Protein AF-A0A6S7K7C2-F1 (afdb_monomer_lite)

Organism: Paramuricea clavata (NCBI:txid317549)

pLDDT: mean 81.3, std 15.18, range [34.81, 96.0]

Foldseek 3Di:
DDDDDDDDPPPPDPPVVVLVVQLVPDPDPVSNVPRPCSVVVVVVVVLLVQFWDDDPPDIDGHQQSVVVVVDGDPVNVVDDDPDDDDDPQQDWAADPVDFLDTDDSVPRDQADPVRHGDHPCCLVLLVLLVVCLVVVNDALPPLVSLVVSCRRNNHDSVVSSVSRVVVVVVVVVVVVVVVVVVVVVVVVLPDALVNDPLVCCLVVVVLVVDDLVNLVRQCVVVVHDSDDDSVVSSVVSNVVVVVVVVVVVVVVVVVPDDDDDDDDDDDDDDDD

Secondary structure (DSSP, 8-state):
-----------S----HHHHHHHHH--SHHHHHTSTTHHHHHHHHHHHHHHEEE-SS-EEE-TTGGGGGT---HHHHHS---S--PPPPPPP-B-SSSTT-BPPTTS--SB-TTSSBPPTTSS-HHHHHHHHHHTTS--TT-HHHHHHHHHHHT--HHHHHHHHHHHHHHHHHHHHHHHHHHHHHHHHHH--STTS-HHHHHHTTGGGGS-HHHHHHHHHHTT----S-HHHHHHHHHHHHHHHHHHHHHHHHHTS----------------

Structure (mmCIF, N/CA/C/O backbone):
data_AF-A0A6S7K7C2-F1
#
_entry.id   AF-A0A6S7K7C2-F1
#
loop_
_atom_site.group_PDB
_atom_site.id
_atom_site.type_symbol
_atom_site.label_atom_id
_atom_site.label_alt_id
_atom_site.label_comp_id
_atom_site.label_asym_id
_atom_site.label_entity_id
_atom_site.label_seq_id
_atom_site.pdbx_PDB_ins_code
_atom_site.Cartn_x
_atom_site.Cartn_y
_atom_site.Cartn_z
_atom_site.occupancy
_atom_site.B_iso_or_equiv
_atom_site.auth_seq_id
_atom_site.auth_comp_id
_atom_site.auth_asym_id
_atom_site.auth_atom_id
_atom_site.pdbx_PDB_model_num
ATOM 1 N N . PHE A 1 1 ? 3.055 -52.576 17.853 1.00 39.69 1 PHE A N 1
ATOM 2 C CA . PHE A 1 1 ? 3.620 -51.723 16.788 1.00 39.69 1 PHE A CA 1
ATOM 3 C C . PHE A 1 1 ? 2.491 -51.001 16.068 1.00 39.69 1 PHE A C 1
ATOM 5 O O . PHE A 1 1 ? 1.704 -51.649 15.389 1.00 39.69 1 PHE A O 1
ATOM 12 N N . ILE A 1 2 ? 2.362 -49.687 16.268 1.00 38.78 2 ILE A N 1
ATOM 13 C CA . ILE A 1 2 ? 1.375 -48.852 15.568 1.00 38.78 2 ILE A CA 1
ATOM 14 C C . ILE A 1 2 ? 1.906 -48.614 14.151 1.00 38.78 2 ILE A C 1
ATOM 16 O O . ILE A 1 2 ? 2.976 -48.033 13.982 1.00 38.78 2 ILE A O 1
ATOM 20 N N . LYS A 1 3 ? 1.197 -49.109 13.132 1.00 42.94 3 LYS A N 1
ATOM 21 C CA . LYS A 1 3 ? 1.520 -48.838 11.727 1.00 42.94 3 LYS A CA 1
ATOM 22 C C . LYS A 1 3 ? 0.931 -47.478 11.346 1.00 42.94 3 LYS A C 1
ATOM 24 O O . LYS A 1 3 ? -0.276 -47.367 11.157 1.00 42.94 3 LYS A O 1
ATOM 29 N N . CYS A 1 4 ? 1.777 -46.457 11.231 1.00 41.41 4 CYS A N 1
ATOM 30 C CA . CYS A 1 4 ? 1.411 -45.205 10.572 1.00 41.41 4 CYS A CA 1
ATOM 31 C C . CYS A 1 4 ? 1.547 -45.376 9.058 1.00 41.41 4 CYS A C 1
ATOM 33 O O . CYS A 1 4 ? 2.632 -45.667 8.556 1.00 41.41 4 CYS A O 1
ATOM 35 N N . TYR A 1 5 ? 0.452 -45.174 8.331 1.00 49.25 5 TYR A N 1
ATOM 36 C CA . TYR A 1 5 ? 0.487 -45.045 6.880 1.00 49.25 5 TYR A CA 1
ATOM 37 C C . TYR A 1 5 ? 0.927 -43.621 6.531 1.00 49.25 5 TYR A C 1
ATOM 39 O O . TYR A 1 5 ? 0.288 -42.650 6.932 1.00 49.25 5 TYR A O 1
ATOM 47 N N . LEU A 1 6 ? 2.038 -43.493 5.805 1.00 52.12 6 LEU A N 1
ATOM 48 C CA . LEU A 1 6 ? 2.457 -42.225 5.214 1.00 52.12 6 LEU A CA 1
ATOM 49 C C . LEU A 1 6 ? 1.478 -41.868 4.095 1.00 52.12 6 LEU A C 1
ATOM 51 O O . LEU A 1 6 ? 1.401 -42.570 3.087 1.00 52.12 6 LEU A O 1
ATOM 55 N N . THR A 1 7 ? 0.747 -40.768 4.259 1.00 55.34 7 THR A N 1
ATOM 56 C CA . THR A 1 7 ? -0.045 -40.191 3.172 1.00 55.34 7 THR A CA 1
ATOM 57 C C . THR A 1 7 ? 0.904 -39.811 2.026 1.00 55.34 7 THR A C 1
ATOM 59 O O . THR A 1 7 ? 1.883 -39.097 2.268 1.00 55.34 7 THR A O 1
ATOM 62 N N . PRO A 1 8 ? 0.666 -40.268 0.782 1.00 58.03 8 PRO A N 1
ATOM 63 C CA . PRO A 1 8 ? 1.486 -39.890 -0.365 1.00 58.03 8 PRO A CA 1
ATOM 64 C C . PRO A 1 8 ? 1.568 -38.364 -0.507 1.00 58.03 8 PRO A C 1
ATOM 66 O O . PRO A 1 8 ? 0.566 -37.673 -0.329 1.00 58.03 8 PRO A O 1
ATOM 69 N N . LYS A 1 9 ? 2.742 -37.834 -0.884 1.00 55.88 9 LYS A N 1
ATOM 70 C CA . LYS A 1 9 ? 2.976 -36.410 -1.208 1.00 55.88 9 LYS A CA 1
ATOM 71 C C . LYS A 1 9 ? 2.264 -35.973 -2.505 1.00 55.88 9 LYS A C 1
ATOM 73 O O . LYS A 1 9 ? 2.867 -35.336 -3.363 1.00 55.88 9 LYS A O 1
ATOM 78 N N . GLN A 1 10 ? 0.992 -36.295 -2.691 1.00 56.00 10 GLN A N 1
ATOM 79 C CA . GLN A 1 10 ? 0.177 -35.496 -3.597 1.00 56.00 10 GLN A CA 1
ATOM 80 C C . GLN A 1 10 ? -0.179 -34.243 -2.816 1.00 56.00 10 GLN A C 1
ATOM 82 O O . GLN A 1 10 ? -0.825 -34.361 -1.784 1.00 56.00 10 GLN A O 1
ATOM 87 N N . SER A 1 11 ? 0.315 -33.075 -3.241 1.00 50.94 11 SER A N 1
ATOM 88 C CA . SER A 1 11 ? -0.025 -31.794 -2.613 1.00 50.94 11 SER A CA 1
ATOM 89 C C . SER A 1 11 ? -1.552 -31.695 -2.524 1.00 50.94 11 SER A C 1
ATOM 91 O O . SER A 1 11 ? -2.183 -31.440 -3.549 1.00 50.94 11 SER A O 1
ATOM 93 N N . PRO A 1 12 ? -2.170 -31.886 -1.341 1.00 52.50 12 PRO A N 1
ATOM 94 C CA . PRO A 1 12 ? -3.629 -31.858 -1.223 1.00 52.50 12 PRO A CA 1
ATOM 95 C C . PRO A 1 12 ? -4.156 -30.430 -1.411 1.00 52.50 12 PRO A C 1
ATOM 97 O O . PRO A 1 12 ? -5.349 -30.196 -1.576 1.00 52.50 12 PRO A O 1
ATOM 100 N N . PHE A 1 13 ? -3.245 -29.459 -1.410 1.00 50.75 13 PHE A N 1
ATOM 101 C CA . PHE A 1 13 ? -3.527 -28.072 -1.672 1.00 50.75 13 PHE A CA 1
ATOM 102 C C . PHE A 1 13 ? -3.330 -27.777 -3.156 1.00 50.75 13 PHE A C 1
ATOM 104 O O . PHE A 1 13 ? -2.203 -27.679 -3.650 1.00 50.75 13 PHE A O 1
ATOM 111 N N . PHE A 1 14 ? -4.440 -27.564 -3.856 1.00 55.28 14 PHE A N 1
ATOM 112 C CA . PHE A 1 14 ? -4.455 -26.831 -5.117 1.00 55.28 14 PHE A CA 1
ATOM 113 C C . PHE A 1 14 ? -4.108 -25.360 -4.835 1.00 55.28 14 PHE A C 1
ATOM 115 O O . PHE A 1 14 ? -4.971 -24.486 -4.781 1.00 55.28 14 PHE A O 1
ATOM 122 N N . PHE A 1 15 ? -2.829 -25.070 -4.588 1.00 61.12 15 PHE A N 1
ATOM 123 C CA . PHE A 1 15 ? -2.360 -23.698 -4.418 1.00 61.12 15 PHE A CA 1
ATOM 124 C C . PHE A 1 15 ? -2.025 -23.125 -5.790 1.00 61.12 15 PHE A C 1
ATOM 126 O O . PHE A 1 15 ? -0.890 -23.189 -6.267 1.00 61.12 15 PHE A O 1
ATOM 133 N N . ASN A 1 16 ? -3.035 -22.568 -6.455 1.00 73.56 16 ASN A N 1
ATOM 134 C CA . ASN A 1 16 ? -2.881 -22.009 -7.791 1.00 73.56 16 ASN A CA 1
ATOM 135 C C . ASN A 1 16 ? -2.216 -20.625 -7.782 1.00 73.56 16 ASN A C 1
ATOM 137 O O . ASN A 1 16 ? -2.783 -19.607 -8.179 1.00 73.56 16 ASN A O 1
ATOM 141 N N . LYS A 1 17 ? -0.975 -20.584 -7.295 1.00 82.00 17 LYS A N 1
ATOM 142 C CA . LYS A 1 17 ? -0.189 -19.358 -7.133 1.00 82.00 17 LYS A CA 1
ATOM 143 C C . LYS A 1 17 ? 0.017 -18.626 -8.462 1.00 82.00 17 LYS A C 1
ATOM 145 O O . LYS A 1 17 ? 0.087 -17.401 -8.469 1.00 82.00 17 LYS A O 1
ATOM 150 N N . LYS A 1 18 ? 0.113 -19.361 -9.578 1.00 86.62 18 LYS A N 1
ATOM 151 C CA . LYS A 1 18 ? 0.270 -18.793 -10.925 1.00 86.62 18 LYS A CA 1
ATOM 152 C C . LYS A 1 18 ? -0.963 -17.984 -11.326 1.00 86.62 18 LYS A C 1
ATOM 154 O O . LYS A 1 18 ? -0.820 -16.800 -11.624 1.00 86.62 18 LYS A O 1
ATOM 159 N N . TYR A 1 19 ? -2.152 -18.587 -11.297 1.00 87.19 19 TYR A N 1
ATOM 160 C CA . TYR A 1 19 ? -3.368 -17.884 -11.711 1.00 87.19 19 TYR A CA 1
ATOM 161 C C . TYR A 1 19 ? -3.813 -16.843 -10.688 1.00 87.19 19 TYR A C 1
ATOM 163 O O . TYR A 1 19 ? -4.314 -15.801 -11.086 1.00 87.19 19 TYR A O 1
ATOM 171 N N . LEU A 1 20 ? -3.537 -17.035 -9.392 1.00 86.62 20 LEU A N 1
ATOM 172 C CA . LEU A 1 20 ? -3.780 -15.987 -8.398 1.00 86.62 20 LEU A CA 1
ATOM 173 C C . LEU A 1 20 ? -2.952 -14.726 -8.689 1.00 86.62 20 LEU A C 1
ATOM 175 O O . LEU A 1 20 ? -3.492 -13.624 -8.673 1.00 86.62 20 LEU A O 1
ATOM 179 N N . LYS A 1 21 ? -1.660 -14.876 -9.018 1.00 88.62 21 LYS A N 1
ATOM 180 C CA . LYS A 1 21 ? -0.812 -13.745 -9.431 1.00 88.62 21 LYS A CA 1
ATOM 181 C C . LYS A 1 21 ? -1.329 -13.081 -10.706 1.00 88.62 21 LYS A C 1
ATOM 183 O O . LYS A 1 21 ? -1.350 -11.858 -10.780 1.00 88.62 21 LYS A O 1
ATOM 188 N N . GLN A 1 22 ? -1.759 -13.876 -11.686 1.00 89.44 22 GLN A N 1
ATOM 189 C CA . GLN A 1 22 ? -2.343 -13.358 -12.923 1.00 89.44 22 GLN A CA 1
ATOM 190 C C . GLN A 1 22 ? -3.618 -12.550 -12.633 1.00 89.44 22 GLN A C 1
ATOM 192 O O . GLN A 1 22 ? -3.721 -11.402 -13.054 1.00 89.44 22 GLN A O 1
ATOM 197 N N . PHE A 1 23 ? -4.531 -13.100 -11.830 1.00 89.62 23 PHE A N 1
ATOM 198 C CA . PHE A 1 23 ? -5.758 -12.434 -11.395 1.00 89.62 23 PHE A CA 1
ATOM 199 C C . PHE A 1 23 ? -5.474 -11.111 -10.669 1.00 89.62 23 PHE A C 1
ATOM 201 O O . PHE A 1 23 ? -6.141 -10.113 -10.932 1.00 89.62 23 PHE A O 1
ATOM 208 N N . GLN A 1 24 ? -4.469 -11.084 -9.786 1.00 88.94 24 GLN A N 1
ATOM 209 C CA . GLN A 1 24 ? -4.043 -9.874 -9.071 1.00 88.94 24 GLN A CA 1
ATOM 210 C C . GLN A 1 24 ? -3.390 -8.832 -9.991 1.00 88.94 24 GLN A C 1
ATOM 212 O O . GLN A 1 24 ? -3.503 -7.640 -9.727 1.00 88.94 24 GLN A O 1
ATOM 217 N N . SER A 1 25 ? -2.709 -9.266 -11.057 1.00 90.00 25 SER A N 1
ATOM 218 C CA . SER A 1 25 ? -2.057 -8.366 -12.018 1.00 90.00 25 SER A CA 1
ATOM 219 C C . SER A 1 25 ? -3.023 -7.720 -13.016 1.00 90.00 25 SER A C 1
ATOM 221 O O . SER A 1 25 ? -2.725 -6.656 -13.554 1.00 90.00 25 SER A O 1
ATOM 223 N N . CYS A 1 26 ? -4.180 -8.337 -13.264 1.00 89.25 26 CYS A N 1
ATOM 224 C CA . CYS A 1 26 ? -5.217 -7.766 -14.115 1.00 89.25 26 CYS A CA 1
ATOM 225 C C . CYS A 1 26 ? -5.958 -6.647 -13.369 1.00 89.25 26 CYS A C 1
ATOM 227 O O . CYS A 1 26 ? -6.473 -6.863 -12.274 1.00 89.25 26 CYS A O 1
ATOM 229 N N . THR A 1 27 ? -6.071 -5.462 -13.968 1.00 84.62 27 THR A N 1
ATOM 230 C CA . THR A 1 27 ? -6.868 -4.348 -13.424 1.00 84.62 27 THR A CA 1
ATOM 231 C C . THR A 1 27 ? -8.295 -4.344 -13.974 1.00 84.62 27 THR A C 1
ATOM 233 O O . THR A 1 27 ? -9.238 -4.149 -13.210 1.00 84.62 27 THR A O 1
ATOM 236 N N . ALA A 1 28 ? -8.468 -4.633 -15.267 1.00 89.06 28 ALA A N 1
ATOM 237 C CA . ALA A 1 28 ? -9.770 -4.695 -15.929 1.00 89.06 28 ALA A CA 1
ATOM 238 C C . ALA A 1 28 ? -10.577 -5.948 -15.538 1.00 89.06 28 ALA A C 1
ATOM 240 O O . ALA A 1 28 ? -10.035 -7.054 -15.444 1.00 89.06 28 ALA A O 1
ATOM 241 N N . ALA A 1 29 ? -11.890 -5.779 -15.344 1.00 85.62 29 ALA A N 1
ATOM 242 C CA . ALA A 1 29 ? -12.802 -6.855 -14.946 1.00 85.62 29 ALA A CA 1
ATOM 243 C C . ALA A 1 29 ? -12.890 -7.972 -16.000 1.00 85.62 29 ALA A C 1
ATOM 245 O O . ALA A 1 29 ? -12.823 -9.150 -15.653 1.00 85.62 29 ALA A O 1
ATOM 246 N N . GLU A 1 30 ? -12.955 -7.605 -17.279 1.00 89.38 30 GLU A N 1
ATOM 247 C CA . GLU A 1 30 ? -12.999 -8.543 -18.408 1.00 89.38 30 GLU A CA 1
ATOM 248 C C . GLU A 1 30 ? -11.750 -9.431 -18.453 1.00 89.38 30 GLU A C 1
ATOM 250 O O . GLU A 1 30 ? -11.838 -10.649 -18.592 1.00 89.38 30 GLU A O 1
ATOM 255 N N . SER A 1 31 ? -10.570 -8.846 -18.229 1.00 87.38 31 SER A N 1
ATOM 256 C CA . SER A 1 31 ? -9.313 -9.598 -18.185 1.00 87.38 31 SER A CA 1
ATOM 257 C C . SER A 1 31 ? -9.248 -10.558 -16.993 1.00 87.38 31 SER A C 1
ATOM 259 O O . SER A 1 31 ? -8.666 -11.633 -17.111 1.00 87.38 31 SER A O 1
ATOM 261 N N . LYS A 1 32 ? -9.862 -10.212 -15.851 1.00 89.56 32 LYS A N 1
ATOM 262 C CA . LYS A 1 32 ? -9.943 -11.115 -14.690 1.00 89.56 32 LYS A CA 1
ATOM 263 C C . LYS A 1 32 ? -10.820 -12.332 -14.972 1.00 89.56 32 LYS A C 1
ATOM 265 O O . LYS A 1 32 ? -10.451 -13.425 -14.548 1.00 89.56 32 LYS A O 1
ATOM 270 N N . GLN A 1 33 ? -11.934 -12.164 -15.690 1.00 91.88 33 GLN A N 1
ATOM 271 C CA . GLN A 1 33 ? -12.848 -13.263 -16.043 1.00 91.88 33 GLN A CA 1
ATOM 272 C C . GLN A 1 33 ? -12.168 -14.348 -16.887 1.00 91.88 33 GLN A C 1
ATOM 274 O O . GLN A 1 33 ? -12.498 -15.525 -16.763 1.00 91.88 33 GLN A O 1
ATOM 279 N N . GLN A 1 34 ? -11.174 -13.966 -17.691 1.00 91.00 34 GLN A N 1
ATOM 280 C CA . GLN A 1 34 ? -10.399 -14.886 -18.527 1.00 91.00 34 GLN A CA 1
ATOM 281 C C . GLN A 1 34 ? -9.364 -15.709 -17.740 1.00 91.00 34 GLN A C 1
ATOM 283 O O . GLN A 1 34 ? -8.788 -16.655 -18.279 1.00 91.00 34 GLN A O 1
ATOM 288 N N . VAL A 1 35 ? -9.095 -15.373 -16.473 1.00 89.06 35 VAL A N 1
ATOM 289 C CA . VAL A 1 35 ? -8.111 -16.097 -15.663 1.00 89.06 35 VAL A CA 1
ATOM 290 C C . VAL A 1 35 ? -8.699 -17.433 -15.192 1.00 89.06 35 VAL A C 1
ATOM 292 O O . VAL A 1 35 ? -9.752 -17.448 -14.546 1.00 89.06 35 VAL A O 1
ATOM 295 N N . PRO A 1 36 ? -8.020 -18.571 -15.430 1.00 89.06 36 PRO A N 1
ATOM 296 C CA . PRO A 1 36 ? -8.495 -19.860 -14.944 1.00 89.06 36 PRO A CA 1
ATOM 297 C C . PRO A 1 36 ? -8.689 -19.857 -13.421 1.00 89.06 36 PRO A C 1
ATOM 299 O O . PRO A 1 36 ? -7.800 -19.470 -12.662 1.00 89.06 36 PRO A O 1
ATOM 302 N N . GLY A 1 37 ? -9.864 -20.301 -12.969 1.00 85.44 37 GLY A N 1
ATOM 303 C CA . GLY A 1 37 ? -10.243 -20.259 -11.554 1.00 85.44 37 GLY A CA 1
ATOM 304 C C . GLY A 1 37 ? -10.881 -18.942 -11.094 1.00 85.44 37 GLY A C 1
ATOM 305 O O . GLY A 1 37 ? -11.136 -18.812 -9.898 1.00 85.44 37 GLY A O 1
ATOM 306 N N . TYR A 1 38 ? -11.191 -18.009 -12.009 1.00 88.88 38 TYR A N 1
ATOM 307 C CA . TYR A 1 38 ? -11.891 -16.745 -11.730 1.00 88.88 38 TYR A CA 1
ATOM 308 C C . TYR A 1 38 ? -13.064 -16.911 -10.756 1.00 88.88 38 TYR A C 1
ATOM 310 O O . TYR A 1 38 ? -13.079 -16.280 -9.704 1.00 88.88 38 TYR A O 1
ATOM 318 N N . HIS A 1 39 ? -14.018 -17.797 -11.062 1.00 88.00 39 HIS A N 1
ATOM 319 C CA . HIS A 1 39 ? -15.211 -17.981 -10.230 1.00 88.00 39 HIS A CA 1
ATOM 320 C C . HIS A 1 39 ? -14.875 -18.446 -8.812 1.00 88.00 39 HIS A C 1
ATOM 322 O O . HIS A 1 39 ? -15.466 -17.964 -7.851 1.00 88.00 39 HIS A O 1
ATOM 328 N N . TYR A 1 40 ? -13.900 -19.345 -8.661 1.00 86.75 40 TYR A N 1
ATOM 329 C CA . TYR A 1 40 ? -13.466 -19.806 -7.346 1.00 86.75 40 TYR A CA 1
ATOM 330 C C . TYR A 1 40 ? -12.810 -18.675 -6.545 1.00 86.75 40 TYR A C 1
ATOM 332 O O . TYR A 1 40 ? -13.186 -18.444 -5.398 1.00 86.75 40 TYR A O 1
ATOM 340 N N . ILE A 1 41 ? -11.875 -17.938 -7.157 1.00 87.56 41 ILE A N 1
ATOM 341 C CA . ILE A 1 41 ? -11.183 -16.812 -6.513 1.00 87.56 41 ILE A CA 1
ATOM 342 C C . ILE A 1 41 ? -12.198 -15.743 -6.098 1.00 87.56 41 ILE A C 1
ATOM 344 O O . ILE A 1 41 ? -12.204 -15.323 -4.945 1.00 87.56 41 ILE A O 1
ATOM 348 N N . THR A 1 42 ? -13.100 -15.356 -7.001 1.00 88.88 42 THR A N 1
ATOM 349 C CA . THR A 1 42 ? -14.155 -14.372 -6.733 1.00 88.88 42 THR A CA 1
ATOM 350 C C . THR A 1 42 ? -15.097 -14.839 -5.624 1.00 88.88 42 THR A C 1
ATOM 352 O O . THR A 1 42 ? -15.412 -14.059 -4.733 1.00 88.88 42 THR A O 1
ATOM 355 N N . ASN A 1 43 ? -15.489 -16.117 -5.596 1.00 87.38 43 ASN A N 1
ATOM 356 C CA . ASN A 1 43 ? -16.315 -16.658 -4.513 1.00 87.38 43 ASN A CA 1
ATOM 357 C C . ASN A 1 43 ? -15.615 -16.574 -3.150 1.00 87.38 43 ASN A C 1
ATOM 359 O O . ASN A 1 43 ? -16.255 -16.243 -2.154 1.00 87.38 43 ASN A O 1
ATOM 363 N N . VAL A 1 44 ? -14.310 -16.859 -3.097 1.00 87.00 44 VAL A N 1
ATOM 364 C CA . VAL A 1 44 ? -13.516 -16.722 -1.868 1.00 87.00 44 VAL A CA 1
ATOM 365 C C . VAL A 1 44 ? -13.417 -15.256 -1.448 1.00 87.00 44 VAL A C 1
ATOM 367 O O . VAL A 1 44 ? -13.640 -14.962 -0.279 1.00 87.00 44 VAL A O 1
ATOM 370 N N . LEU A 1 45 ? -13.138 -14.338 -2.378 1.00 88.88 45 LEU A N 1
ATOM 371 C CA . LEU A 1 45 ? -13.052 -12.903 -2.085 1.00 88.88 45 LEU A C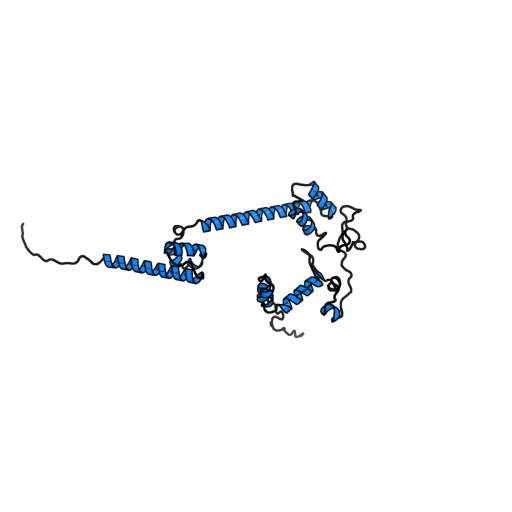A 1
ATOM 372 C C . LEU A 1 45 ? -14.389 -12.339 -1.590 1.00 88.88 45 LEU A C 1
ATOM 374 O O . LEU A 1 45 ? -14.411 -11.692 -0.550 1.00 88.88 45 LEU A O 1
ATOM 378 N N . ASN A 1 46 ? -15.500 -12.673 -2.250 1.00 88.31 46 ASN A N 1
ATOM 379 C CA . ASN A 1 46 ? -16.844 -12.277 -1.822 1.00 88.31 46 ASN A CA 1
ATOM 380 C C . ASN A 1 46 ? -17.195 -12.855 -0.445 1.00 88.31 46 ASN A C 1
ATOM 382 O O . ASN A 1 46 ? -17.870 -12.212 0.355 1.00 88.31 46 ASN A O 1
ATOM 386 N N . PHE A 1 47 ? -16.760 -14.086 -0.154 1.00 86.81 47 PHE A N 1
ATOM 387 C CA . PHE A 1 47 ? -16.940 -14.668 1.174 1.00 86.81 47 PHE A CA 1
ATOM 388 C C . PHE A 1 47 ? -16.129 -13.906 2.224 1.00 86.81 47 PHE A C 1
ATOM 390 O O . PHE A 1 47 ? -16.660 -13.616 3.290 1.00 86.81 47 PHE A O 1
ATOM 397 N N . ILE A 1 48 ? -14.873 -13.565 1.922 1.00 88.50 48 ILE A N 1
ATOM 398 C CA . ILE A 1 48 ? -14.019 -12.777 2.814 1.00 88.50 48 ILE A CA 1
ATOM 399 C C . ILE A 1 48 ? -14.649 -11.409 3.081 1.00 88.50 48 ILE A C 1
ATOM 401 O O . ILE A 1 48 ? -14.833 -11.053 4.235 1.00 88.50 48 ILE A O 1
ATOM 405 N N . GLU A 1 49 ? -15.060 -10.689 2.042 1.00 87.69 49 GLU A N 1
ATOM 406 C CA . GLU A 1 49 ? -15.681 -9.365 2.159 1.00 87.69 49 GLU A CA 1
ATOM 407 C C . GLU A 1 49 ? -16.956 -9.380 3.015 1.00 87.69 49 GLU A C 1
ATOM 409 O O . GLU A 1 49 ? -17.172 -8.495 3.835 1.00 87.69 49 GLU A O 1
ATOM 414 N N . ARG A 1 50 ? -17.796 -10.410 2.864 1.00 86.31 50 ARG A N 1
ATOM 415 C CA . ARG A 1 50 ? -19.080 -10.505 3.578 1.00 86.31 50 ARG A CA 1
ATOM 416 C C . ARG A 1 50 ? -18.972 -11.077 4.987 1.00 86.31 50 ARG A C 1
ATOM 418 O O . ARG A 1 50 ? -19.903 -10.921 5.771 1.00 86.31 50 ARG A O 1
ATOM 425 N N . HIS A 1 51 ? -17.908 -11.813 5.292 1.00 85.19 51 HIS A N 1
ATOM 426 C CA . HIS A 1 51 ? -17.804 -12.580 6.535 1.00 85.19 51 HIS A CA 1
ATOM 427 C C . HIS A 1 51 ? -16.535 -12.317 7.326 1.00 85.19 51 HIS A C 1
ATOM 429 O O . HIS A 1 51 ? -16.347 -12.951 8.356 1.00 85.19 51 HIS A O 1
ATOM 435 N N . TYR A 1 52 ? -15.658 -11.425 6.888 1.00 86.75 52 TYR A N 1
ATOM 436 C CA . TYR A 1 52 ? -14.492 -11.033 7.661 1.00 86.75 52 TYR A CA 1
ATOM 437 C C . TYR A 1 52 ? -14.420 -9.521 7.760 1.00 86.75 52 TYR A C 1
ATOM 439 O O . TYR A 1 52 ? -14.551 -8.814 6.765 1.00 86.75 52 TYR A O 1
ATOM 447 N N . ARG A 1 53 ? -14.134 -9.026 8.963 1.00 82.25 53 ARG A N 1
ATOM 448 C CA . ARG A 1 53 ? -13.581 -7.683 9.133 1.00 82.25 53 ARG A CA 1
ATOM 449 C C . ARG A 1 53 ? -12.076 -7.790 9.164 1.00 82.25 53 ARG A C 1
ATOM 451 O O . ARG A 1 53 ? -11.531 -8.567 9.944 1.00 82.25 53 ARG A O 1
ATOM 458 N N . ILE A 1 54 ? -11.427 -7.025 8.299 1.00 87.75 54 ILE A N 1
ATOM 459 C CA . ILE A 1 54 ? -9.978 -7.019 8.145 1.00 87.75 54 ILE A CA 1
ATOM 460 C C . ILE A 1 54 ? -9.488 -5.602 8.420 1.00 87.75 54 ILE A C 1
ATOM 462 O O . ILE A 1 54 ? -9.884 -4.666 7.731 1.00 87.75 54 ILE A O 1
ATOM 466 N N . GLY A 1 55 ? -8.646 -5.476 9.437 1.00 84.38 55 GLY A N 1
ATOM 467 C CA . GLY A 1 55 ? -7.876 -4.285 9.769 1.00 84.38 55 GLY A CA 1
ATOM 468 C C . GLY A 1 55 ? -6.388 -4.467 9.461 1.00 84.38 55 GLY A C 1
ATOM 469 O O . GLY A 1 55 ? -5.975 -5.452 8.848 1.00 84.38 55 GLY A O 1
ATOM 470 N N . GLU A 1 56 ? -5.553 -3.535 9.911 1.00 78.44 56 GLU A N 1
ATOM 471 C CA . GLU A 1 56 ? -4.105 -3.517 9.683 1.00 78.44 56 GLU A CA 1
ATOM 472 C C . GLU A 1 56 ? -3.409 -4.722 10.337 1.00 78.44 56 GLU A C 1
ATOM 474 O O . GLU A 1 56 ? -2.484 -5.287 9.755 1.00 78.44 56 GLU A O 1
ATOM 479 N N . LEU A 1 57 ? -3.862 -5.135 11.526 1.00 78.50 57 LEU A N 1
ATOM 480 C CA . LEU A 1 57 ? -3.351 -6.294 12.280 1.00 78.50 57 LEU A CA 1
ATOM 481 C C . LEU A 1 57 ? -4.478 -7.181 12.833 1.00 78.50 57 LEU A C 1
ATOM 483 O O . LEU A 1 57 ? -4.256 -8.004 13.719 1.00 78.50 57 LEU A O 1
ATOM 487 N N . TYR A 1 58 ? -5.692 -6.996 12.325 1.00 78.25 58 TYR A N 1
ATOM 488 C CA . TYR A 1 58 ? -6.905 -7.606 12.848 1.00 78.25 58 TYR A CA 1
ATOM 489 C C . TYR A 1 58 ? -7.641 -8.339 11.729 1.00 78.25 58 TYR A C 1
ATOM 491 O O . TYR A 1 58 ? -7.774 -7.835 10.617 1.00 78.25 58 TYR A O 1
ATOM 499 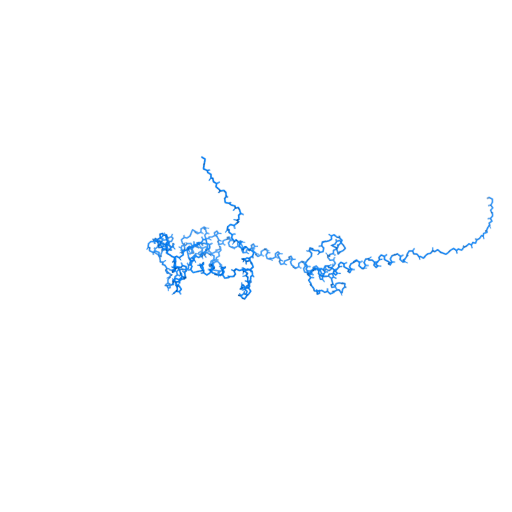N N . MET A 1 59 ? -8.101 -9.552 12.014 1.00 84.31 59 MET A N 1
ATOM 500 C CA . MET A 1 59 ? -8.970 -10.308 11.123 1.00 84.31 59 MET A CA 1
ATOM 501 C C . MET A 1 59 ? -9.955 -11.094 11.982 1.00 84.31 59 MET A C 1
ATOM 503 O O . MET A 1 59 ? -9.569 -12.062 12.635 1.00 84.31 59 MET A O 1
ATOM 507 N N . GLU A 1 60 ? -11.221 -10.690 11.977 1.00 81.44 60 GLU A N 1
ATOM 508 C CA . GLU A 1 60 ? -12.288 -11.387 12.697 1.00 81.44 60 GLU A CA 1
ATOM 509 C C . GLU A 1 60 ? -13.294 -11.960 11.710 1.00 81.44 60 GLU A C 1
ATOM 511 O O . GLU A 1 60 ? -13.781 -11.263 10.820 1.00 81.44 60 GLU A O 1
ATOM 516 N N . TYR A 1 61 ? -13.620 -13.239 11.891 1.00 83.56 61 TYR A N 1
ATOM 517 C CA . TYR A 1 61 ? -14.721 -13.870 11.183 1.00 83.56 61 TYR A CA 1
ATOM 518 C C . TYR A 1 61 ? -16.056 -13.472 11.817 1.00 83.56 61 TYR A C 1
ATOM 520 O O . TYR A 1 61 ? -16.310 -13.726 12.993 1.00 83.56 61 TYR A O 1
ATOM 528 N N . ILE A 1 62 ? -16.942 -12.924 11.001 1.00 79.62 62 ILE A N 1
ATOM 529 C CA . ILE A 1 62 ? -18.294 -12.525 11.355 1.00 79.62 62 ILE A CA 1
ATOM 530 C C . ILE A 1 62 ? -19.249 -13.582 10.832 1.00 79.62 62 ILE A C 1
ATOM 532 O O . ILE A 1 62 ? -19.585 -13.653 9.639 1.00 79.62 62 ILE A O 1
ATOM 536 N N . ARG A 1 63 ? -19.734 -14.397 11.767 1.00 76.19 63 ARG A N 1
ATOM 537 C CA . ARG A 1 63 ? -20.838 -15.305 11.488 1.00 76.19 63 ARG A CA 1
ATOM 538 C C . ARG A 1 63 ? -22.024 -14.504 10.965 1.00 76.19 63 ARG A C 1
ATOM 540 O O . ARG A 1 63 ? -22.405 -13.501 11.556 1.00 76.19 63 ARG A O 1
ATOM 547 N N . ASP A 1 64 ? -22.603 -14.990 9.872 1.00 76.06 64 ASP A N 1
ATOM 548 C CA . ASP A 1 64 ? -23.748 -14.367 9.216 1.00 76.06 64 ASP A CA 1
ATOM 549 C C . ASP A 1 64 ? -23.520 -12.886 8.863 1.00 76.06 64 ASP A C 1
ATOM 551 O O . ASP A 1 64 ? -24.489 -12.154 8.695 1.00 76.06 64 ASP A O 1
ATOM 555 N N . GLY A 1 65 ? -22.263 -12.444 8.704 1.00 76.62 65 GLY A N 1
ATOM 556 C CA . GLY A 1 65 ? -21.941 -11.068 8.305 1.00 76.62 65 GLY A CA 1
ATOM 557 C C . GLY A 1 65 ? -22.641 -10.639 7.012 1.00 76.62 65 GLY A C 1
ATOM 558 O O . GLY A 1 65 ? -23.025 -9.485 6.873 1.00 76.62 65 GLY A O 1
ATOM 559 N N . CYS A 1 66 ? -22.960 -11.591 6.129 1.00 82.19 66 CYS A N 1
ATOM 560 C CA . CYS A 1 66 ? -23.790 -11.350 4.951 1.00 82.19 66 CYS A CA 1
ATOM 561 C C . CYS A 1 66 ? -25.161 -10.716 5.269 1.00 82.19 66 CYS A C 1
ATOM 563 O O . CYS A 1 66 ? -25.664 -9.960 4.443 1.00 82.19 66 CYS A O 1
ATOM 565 N N . ARG A 1 67 ? -25.735 -10.945 6.464 1.00 79.75 67 ARG A N 1
ATOM 566 C CA . ARG A 1 67 ? -27.001 -10.326 6.898 1.00 79.75 67 ARG A CA 1
ATOM 567 C C . ARG A 1 67 ? -26.922 -8.804 6.985 1.00 79.75 67 ARG A C 1
ATOM 569 O O . ARG A 1 67 ? -27.953 -8.168 6.808 1.00 79.75 67 ARG A O 1
ATOM 576 N N . GLU A 1 68 ? -25.740 -8.225 7.223 1.00 71.88 68 GLU A N 1
ATOM 577 C CA . GLU A 1 68 ? -25.561 -6.762 7.217 1.00 71.88 68 GLU A CA 1
ATOM 578 C C . GLU A 1 68 ? -25.915 -6.163 5.844 1.00 71.88 68 GLU A C 1
ATOM 580 O O . GLU A 1 68 ? -26.388 -5.035 5.771 1.00 71.88 68 GLU A O 1
ATOM 585 N N . ASN A 1 69 ? -25.800 -6.953 4.771 1.00 68.38 69 ASN A N 1
ATOM 586 C CA . ASN A 1 69 ? -26.161 -6.564 3.407 1.00 68.38 69 ASN A CA 1
ATOM 587 C C . ASN A 1 69 ? -27.601 -6.957 3.015 1.00 68.38 69 ASN A C 1
ATOM 589 O O . ASN A 1 69 ? -27.947 -6.902 1.840 1.00 68.38 69 ASN A O 1
ATOM 593 N N . GLY A 1 70 ? -28.431 -7.400 3.966 1.00 72.31 70 GLY A N 1
ATOM 594 C CA . GLY A 1 70 ? -29.833 -7.769 3.730 1.00 72.31 70 GLY A CA 1
ATOM 595 C C . GLY A 1 70 ? -30.072 -9.175 3.160 1.00 72.31 70 GLY A C 1
ATOM 596 O O . GLY A 1 70 ? -31.223 -9.591 3.059 1.00 72.31 70 GLY A O 1
ATOM 597 N N . GLU A 1 71 ? -29.024 -9.947 2.847 1.00 79.25 71 GLU A N 1
ATOM 598 C CA . GLU A 1 71 ? -29.145 -11.285 2.246 1.00 79.25 71 GLU A CA 1
ATOM 599 C C . GLU A 1 71 ? -28.275 -12.339 2.949 1.00 79.25 71 GLU A C 1
ATOM 601 O O . GLU A 1 71 ? -27.111 -12.113 3.283 1.00 79.25 71 GLU A O 1
ATOM 606 N N . VAL A 1 72 ? -28.802 -13.554 3.128 1.00 81.06 72 VAL A N 1
ATOM 607 C CA . VAL A 1 72 ? -28.027 -14.687 3.661 1.00 81.06 72 VAL A CA 1
ATOM 608 C C . VAL A 1 72 ? -27.389 -15.461 2.508 1.00 81.06 72 VAL A C 1
ATOM 610 O O . VAL A 1 72 ? -28.079 -15.909 1.596 1.00 81.06 72 VAL A O 1
ATOM 613 N N . CYS A 1 73 ? -26.065 -15.644 2.528 1.00 82.94 73 CYS A N 1
ATOM 614 C CA . CYS A 1 73 ? -25.384 -16.407 1.481 1.00 82.94 73 CYS A CA 1
ATOM 615 C C . CYS A 1 73 ? -25.673 -17.916 1.599 1.00 82.94 73 CYS A C 1
ATOM 617 O O . CYS A 1 73 ? -25.868 -18.427 2.703 1.00 82.94 73 CYS A O 1
ATOM 619 N N . LYS A 1 74 ? -25.587 -18.652 0.478 1.00 81.31 74 LYS A N 1
ATOM 620 C CA . LYS A 1 74 ? -25.805 -20.116 0.429 1.00 81.31 74 LYS A CA 1
ATOM 621 C C . LYS A 1 74 ? -25.031 -20.887 1.502 1.00 81.31 74 LYS A C 1
ATOM 623 O O . LYS A 1 74 ? -25.537 -21.814 2.117 1.00 81.31 74 LYS A O 1
ATOM 628 N N . LYS A 1 75 ? -23.796 -20.462 1.780 1.00 77.06 75 LYS A N 1
ATOM 629 C CA . LYS A 1 75 ? -22.929 -21.102 2.777 1.00 77.06 75 LYS A CA 1
ATOM 630 C C . LYS A 1 75 ? -23.443 -20.936 4.212 1.00 77.06 75 LYS A C 1
ATOM 632 O O . LYS A 1 75 ? -23.245 -21.844 5.010 1.00 77.06 75 LYS A O 1
ATOM 637 N N . CYS A 1 76 ? -24.079 -19.808 4.528 1.00 78.88 76 CYS A N 1
ATOM 638 C CA . CYS A 1 76 ? -24.712 -19.565 5.825 1.00 78.88 76 CYS A CA 1
ATOM 639 C C . CYS A 1 76 ? -26.109 -20.186 5.934 1.00 78.88 76 CYS A C 1
ATOM 641 O O . CYS A 1 76 ? -26.538 -20.471 7.046 1.00 78.88 76 CYS A O 1
ATOM 643 N N . SER A 1 77 ? -26.815 -20.393 4.817 1.00 80.81 77 SER A N 1
ATOM 644 C CA . SER A 1 77 ? -28.144 -21.016 4.820 1.00 80.81 77 SER A CA 1
ATOM 645 C C . SER A 1 77 ? -28.104 -22.546 4.815 1.00 80.81 77 SER A C 1
ATOM 647 O O . SER A 1 77 ? -28.965 -23.168 5.419 1.00 80.81 77 SER A O 1
ATOM 649 N N . GLU A 1 78 ? -27.139 -23.159 4.121 1.00 78.19 78 GLU A N 1
ATOM 650 C CA . GLU A 1 78 ? -27.112 -24.613 3.879 1.00 78.19 78 GLU A CA 1
ATOM 651 C C . GLU A 1 78 ? -26.287 -25.400 4.905 1.00 78.19 78 GLU A C 1
ATOM 653 O O . GLU A 1 78 ? -26.428 -26.617 4.997 1.00 78.19 78 GLU A O 1
ATOM 658 N N . LYS A 1 79 ? -25.384 -24.747 5.648 1.00 73.69 79 LYS A N 1
ATOM 659 C CA . LYS A 1 79 ? -24.510 -25.427 6.612 1.00 73.69 79 LYS A CA 1
ATOM 660 C C . LYS A 1 79 ? -24.869 -25.054 8.039 1.00 73.69 79 LYS A C 1
ATOM 662 O O . LYS A 1 79 ? -24.656 -23.916 8.456 1.00 73.69 79 LYS A O 1
ATOM 667 N N . ASP A 1 80 ? -25.311 -26.047 8.801 1.00 67.69 80 ASP A N 1
ATOM 668 C CA . ASP A 1 80 ? -25.506 -25.896 10.235 1.00 67.69 80 ASP A CA 1
ATOM 669 C C . ASP A 1 80 ? -24.182 -25.582 10.937 1.00 67.69 80 ASP A C 1
ATOM 671 O O . ASP A 1 80 ? -23.134 -26.189 10.696 1.00 67.69 80 ASP A O 1
ATOM 675 N N . TRP A 1 81 ? -24.225 -24.579 11.811 1.00 70.88 81 TRP A N 1
ATOM 676 C CA . TRP A 1 81 ? -23.069 -24.161 12.590 1.00 70.88 81 TRP A CA 1
ATOM 677 C C . TRP A 1 81 ? -22.819 -25.144 13.733 1.00 70.88 81 TRP A C 1
ATOM 679 O O . TRP A 1 81 ? -23.640 -25.262 14.639 1.00 70.88 81 TRP A O 1
ATOM 689 N N . VAL A 1 82 ? -21.657 -25.796 13.709 1.00 69.00 82 VAL A N 1
ATOM 690 C CA . VAL A 1 82 ? -21.267 -26.822 14.695 1.00 69.00 82 VAL A CA 1
ATOM 691 C C . VAL A 1 82 ? -20.465 -26.230 15.873 1.00 69.00 82 VAL A C 1
ATOM 693 O O . VAL A 1 82 ? -20.184 -26.918 16.847 1.00 69.00 82 VAL A O 1
ATOM 696 N N . GLY A 1 83 ? -20.079 -24.950 15.810 1.00 67.19 83 GLY A N 1
ATOM 697 C CA . GLY A 1 83 ? -19.259 -24.299 16.839 1.00 67.19 83 GLY A CA 1
ATOM 698 C C . GLY A 1 83 ? -20.057 -23.592 17.949 1.00 67.19 83 GLY A C 1
ATOM 699 O O . GLY A 1 83 ? -21.281 -23.453 17.868 1.00 67.19 83 GLY A O 1
ATOM 700 N N . PRO A 1 84 ? -19.374 -23.042 18.969 1.00 63.88 84 PRO A N 1
ATOM 701 C CA . PRO A 1 84 ? -20.003 -22.165 19.953 1.00 63.88 84 PRO A CA 1
ATOM 702 C C . PRO A 1 84 ? -20.547 -20.901 19.276 1.00 63.88 84 PRO A C 1
ATOM 704 O O . PRO A 1 84 ? -19.987 -20.416 18.288 1.00 63.88 84 PRO A O 1
ATOM 707 N N . ARG A 1 85 ? -21.657 -20.355 19.782 1.00 62.53 85 ARG A N 1
ATOM 708 C CA . ARG A 1 85 ? -22.138 -19.034 19.358 1.00 62.53 85 ARG A CA 1
ATOM 709 C C . ARG A 1 85 ? -21.405 -17.980 20.181 1.00 62.53 85 ARG A C 1
ATOM 711 O O . ARG A 1 85 ? -21.698 -17.829 21.360 1.00 62.53 85 ARG A O 1
ATOM 718 N N . PHE A 1 86 ? -20.466 -17.273 19.565 1.00 59.66 86 PHE A N 1
ATOM 719 C CA . PHE A 1 86 ? -19.819 -16.121 20.186 1.00 59.66 86 PHE A CA 1
ATOM 720 C C . PHE A 1 86 ? -20.560 -14.842 19.789 1.00 59.66 86 PHE A C 1
ATOM 722 O O . PHE A 1 86 ? -20.900 -14.656 18.618 1.00 59.66 86 PHE A O 1
ATOM 729 N N . SER A 1 87 ? -20.824 -13.970 20.763 1.00 63.47 87 SER A N 1
ATOM 730 C CA . SER A 1 87 ? -21.059 -12.550 20.496 1.00 63.47 87 SER A CA 1
ATOM 731 C C . SER A 1 87 ? -19.774 -11.927 19.946 1.00 63.47 87 SER A C 1
ATOM 733 O O . SER A 1 87 ? -18.687 -12.454 20.192 1.00 63.47 87 SER A O 1
ATOM 735 N N . ARG A 1 88 ? -19.884 -10.814 19.207 1.00 67.88 88 ARG A N 1
ATOM 736 C CA . ARG A 1 88 ? -18.698 -10.066 18.757 1.00 67.88 88 ARG A CA 1
ATOM 737 C C . ARG A 1 88 ? -17.784 -9.780 19.938 1.00 67.88 88 ARG A C 1
ATOM 739 O O . ARG A 1 88 ? -18.278 -9.426 21.011 1.00 67.88 88 ARG A O 1
ATOM 746 N N . VAL A 1 89 ? -16.478 -9.926 19.723 1.00 71.44 89 VAL A N 1
ATOM 747 C CA . VAL A 1 89 ? -15.497 -9.502 20.719 1.00 71.44 89 VAL A CA 1
ATOM 748 C C . VAL A 1 89 ? -15.640 -7.987 20.856 1.00 71.44 89 VAL A C 1
ATOM 750 O O . VAL A 1 89 ? -15.507 -7.282 19.852 1.00 71.44 89 VAL A O 1
ATOM 753 N N . PRO A 1 90 ? -15.970 -7.465 22.047 1.00 76.25 90 PRO A N 1
ATOM 754 C CA . PRO A 1 90 ? -16.168 -6.035 22.190 1.00 76.25 90 PRO A CA 1
ATOM 755 C C . PRO A 1 90 ? -14.841 -5.310 21.944 1.00 76.25 90 PRO A C 1
ATOM 757 O O . PRO A 1 90 ? -13.817 -5.638 22.547 1.00 76.25 90 PRO A O 1
ATOM 760 N N . ALA A 1 91 ? -14.843 -4.372 20.997 1.00 79.25 91 ALA A N 1
ATOM 761 C CA . ALA A 1 91 ? -13.649 -3.626 20.629 1.00 79.25 91 ALA A CA 1
ATOM 762 C C . ALA A 1 91 ? -13.388 -2.522 21.663 1.00 79.25 91 ALA A C 1
ATOM 764 O O . ALA A 1 91 ? -14.346 -1.852 22.066 1.00 79.25 91 ALA A O 1
ATOM 765 N N . PRO A 1 92 ? -12.121 -2.277 22.051 1.00 85.38 92 PRO A N 1
ATOM 766 C CA . PRO A 1 92 ? -11.800 -1.212 22.991 1.00 85.38 92 PRO A CA 1
ATOM 767 C C . PRO A 1 92 ? -12.377 0.121 22.505 1.00 85.38 92 PRO A C 1
ATOM 769 O O . PRO A 1 92 ? -12.484 0.369 21.301 1.00 85.38 92 PRO A O 1
ATOM 772 N N . TYR A 1 93 ? -12.806 0.959 23.441 1.00 86.69 93 TYR A N 1
ATOM 773 C CA . TYR A 1 93 ? -13.355 2.276 23.137 1.00 86.69 93 TYR A CA 1
ATOM 774 C C . TYR A 1 93 ? -12.957 3.262 24.237 1.00 86.69 93 TYR A C 1
ATOM 776 O O . TYR A 1 93 ? -13.195 2.933 25.405 1.00 86.69 93 TYR A O 1
ATOM 784 N N . PRO A 1 94 ? -12.325 4.403 23.904 1.00 88.56 94 PRO A N 1
ATOM 785 C CA . PRO A 1 94 ? -11.928 5.410 24.882 1.00 88.56 94 PRO A CA 1
ATOM 786 C C . PRO A 1 94 ? -13.112 5.871 25.733 1.00 88.56 94 PRO A C 1
ATOM 788 O O . PRO A 1 94 ? -14.209 6.090 25.220 1.00 88.56 94 PRO A O 1
ATOM 791 N N . ASP A 1 95 ? -12.893 5.987 27.036 1.00 88.19 95 ASP A N 1
ATOM 792 C CA . ASP A 1 95 ? -13.890 6.452 27.990 1.00 88.19 95 ASP A CA 1
ATOM 793 C C . ASP A 1 95 ? -13.989 7.988 27.924 1.00 88.19 95 ASP A C 1
ATOM 795 O O . ASP A 1 95 ? -13.004 8.672 28.222 1.00 88.19 95 ASP A O 1
ATOM 799 N N . PRO A 1 96 ? -15.145 8.550 27.517 1.00 83.50 96 PRO A N 1
ATOM 800 C CA . PRO A 1 96 ? -15.319 9.998 27.436 1.00 83.50 96 PRO A CA 1
ATOM 801 C C . PRO A 1 96 ? -15.287 10.671 28.815 1.00 83.50 96 PRO A C 1
ATOM 803 O O . PRO A 1 96 ? -14.893 11.832 28.907 1.00 83.50 96 PRO A O 1
ATOM 806 N N . ASP A 1 97 ? -15.651 9.947 29.878 1.00 87.62 97 ASP A N 1
ATOM 807 C CA . ASP A 1 97 ? -15.688 10.467 31.247 1.00 87.62 97 ASP A CA 1
ATOM 808 C C . ASP A 1 97 ? -14.337 10.291 31.963 1.00 87.62 97 ASP A C 1
ATOM 810 O O . ASP A 1 97 ? -14.067 10.948 32.972 1.00 87.62 97 ASP A O 1
ATOM 814 N N . LYS A 1 98 ? -13.471 9.401 31.453 1.00 86.62 98 LYS A N 1
ATOM 815 C CA . LYS A 1 98 ? -12.155 9.080 32.029 1.00 86.62 98 LYS A CA 1
ATOM 816 C C . LYS A 1 98 ? -11.056 9.106 30.960 1.00 86.62 98 LYS A C 1
ATOM 818 O O . LYS A 1 98 ? -10.684 8.054 30.432 1.00 86.62 98 LYS A O 1
ATOM 823 N N . PRO A 1 99 ? -10.480 10.288 30.680 1.00 83.38 99 PRO A N 1
ATOM 824 C CA . PRO A 1 99 ? -9.409 10.439 29.699 1.00 83.38 99 PRO A CA 1
ATOM 825 C C . PRO A 1 99 ? -8.251 9.460 29.943 1.00 83.38 99 PRO A C 1
ATOM 827 O O . PRO A 1 99 ? -7.779 9.319 31.070 1.00 83.38 99 PRO A O 1
ATOM 830 N N . GLY A 1 100 ? -7.789 8.786 28.887 1.00 80.31 100 GLY A N 1
ATOM 831 C CA . GLY A 1 100 ? -6.706 7.797 28.971 1.00 80.31 100 GLY A CA 1
ATOM 832 C C . GLY A 1 100 ? -7.129 6.390 29.418 1.00 80.31 100 GLY A C 1
ATOM 833 O O . GLY A 1 100 ? -6.275 5.509 29.514 1.00 80.31 100 GLY A O 1
ATOM 834 N N . HIS A 1 101 ? -8.421 6.148 29.658 1.00 85.06 101 HIS A N 1
ATOM 835 C CA . HIS A 1 101 ? -8.958 4.829 29.989 1.00 85.06 101 HIS A CA 1
ATOM 836 C C . HIS A 1 101 ? -9.910 4.313 28.910 1.00 85.06 101 HIS A C 1
ATOM 838 O O . HIS A 1 101 ? -10.541 5.081 28.193 1.00 85.06 101 HIS A O 1
ATOM 844 N N . TYR A 1 102 ? -10.043 2.990 28.816 1.00 88.56 102 TYR A N 1
ATOM 845 C CA . TYR A 1 102 ? -11.076 2.364 27.996 1.00 88.56 102 TYR A CA 1
ATOM 846 C C . TYR A 1 102 ? -12.353 2.147 28.807 1.00 88.56 102 TYR A C 1
ATOM 848 O O . TYR A 1 102 ? -12.308 1.815 29.994 1.00 88.56 102 TYR A O 1
ATOM 856 N N . THR A 1 103 ? -13.491 2.267 28.130 1.00 89.12 103 THR A N 1
ATOM 857 C CA . THR A 1 103 ? -14.793 1.850 28.654 1.00 89.12 103 THR A CA 1
ATOM 858 C C . THR A 1 103 ? -14.800 0.358 28.994 1.00 89.12 103 THR A C 1
ATOM 860 O O . THR A 1 103 ? -14.043 -0.448 28.445 1.00 89.12 103 THR A O 1
ATOM 863 N N . SER A 1 104 ? -15.684 -0.028 29.917 1.00 87.75 104 SER A N 1
ATOM 864 C CA . SER A 1 104 ? -15.914 -1.437 30.242 1.00 87.75 104 SER A CA 1
ATOM 865 C C . SER A 1 104 ? -16.304 -2.227 28.993 1.00 87.75 104 SER A C 1
ATOM 867 O O . SER A 1 104 ? -17.139 -1.775 28.214 1.00 87.75 104 SER A O 1
ATOM 869 N N . VAL A 1 105 ? -15.780 -3.448 28.866 1.00 84.12 105 VAL A N 1
ATOM 870 C CA . VAL A 1 105 ? -16.066 -4.402 27.775 1.00 84.12 105 VAL A CA 1
ATOM 871 C C . VAL A 1 105 ? -17.571 -4.629 27.569 1.00 84.12 105 VAL A C 1
ATOM 873 O O . VAL A 1 105 ? -18.012 -4.914 26.461 1.00 84.12 105 VAL A O 1
ATOM 876 N N . PHE A 1 106 ? -18.377 -4.475 28.621 1.00 83.81 106 PHE A N 1
ATOM 877 C CA . PHE A 1 106 ? -19.833 -4.638 28.559 1.00 83.81 106 PHE A CA 1
ATOM 878 C C . PHE A 1 106 ? -20.581 -3.398 28.047 1.00 83.81 106 PHE A C 1
ATOM 880 O O . PHE A 1 106 ? -21.746 -3.504 27.679 1.00 83.81 106 PHE A O 1
ATOM 887 N N . ASN A 1 107 ? -19.910 -2.245 28.003 1.00 84.50 107 ASN A N 1
ATOM 888 C CA . ASN A 1 107 ? -20.475 -0.948 27.631 1.00 84.50 107 ASN A CA 1
ATOM 889 C C . ASN A 1 107 ? -19.819 -0.361 26.372 1.00 84.50 107 ASN A C 1
ATOM 891 O O . ASN A 1 107 ? -20.085 0.789 26.028 1.00 84.50 107 ASN A O 1
ATOM 895 N N . THR A 1 108 ? -18.949 -1.108 25.685 1.00 84.44 108 THR A N 1
ATOM 896 C CA . THR A 1 108 ? -18.299 -0.608 24.470 1.00 84.44 108 THR A CA 1
ATOM 897 C C . THR A 1 108 ? -19.347 -0.418 23.369 1.00 84.44 108 THR A C 1
ATOM 899 O O . THR A 1 108 ? -20.023 -1.389 23.001 1.00 84.44 108 THR A O 1
ATOM 902 N N . PRO A 1 109 ? -19.481 0.789 22.802 1.00 83.25 109 PRO A N 1
ATOM 903 C CA . PRO A 1 109 ? -20.438 1.037 21.739 1.00 83.25 109 PRO A CA 1
ATOM 904 C C . PRO A 1 109 ? -20.051 0.267 20.472 1.00 83.25 109 PRO A C 1
ATOM 906 O O . PRO A 1 109 ? -18.873 0.056 20.168 1.00 83.25 109 PRO A O 1
ATOM 909 N N . THR A 1 110 ? -21.069 -0.158 19.722 1.00 79.69 110 THR A N 1
ATOM 910 C CA . THR A 1 110 ? -20.909 -0.792 18.401 1.00 79.69 110 THR A CA 1
ATOM 911 C C . THR A 1 110 ? -21.023 0.212 17.256 1.00 79.69 110 THR A C 1
ATOM 913 O O . THR A 1 110 ? -20.594 -0.081 16.138 1.00 79.69 110 THR A O 1
ATOM 916 N N . THR A 1 111 ? -21.548 1.402 17.545 1.00 82.44 111 THR A N 1
ATOM 917 C CA . THR A 1 111 ? -21.689 2.521 16.617 1.00 82.44 111 THR A CA 1
ATOM 918 C C . THR A 1 111 ? -20.796 3.691 17.018 1.00 82.44 111 THR A C 1
ATOM 920 O O . THR A 1 111 ? -20.412 3.819 18.179 1.00 82.44 111 THR A O 1
ATOM 923 N N . ASP A 1 112 ? -20.445 4.525 16.050 1.00 82.12 112 ASP A N 1
ATOM 924 C CA . ASP A 1 112 ? -19.791 5.807 16.260 1.00 82.12 112 ASP A CA 1
ATOM 925 C C . ASP A 1 112 ? -20.784 6.864 16.785 1.00 82.12 112 ASP A C 1
ATOM 927 O O . ASP A 1 112 ? -21.973 6.598 16.998 1.00 82.12 112 ASP A O 1
ATOM 931 N N . ASN A 1 113 ? -20.295 8.093 16.966 1.00 78.00 113 ASN A N 1
ATOM 932 C CA . ASN A 1 113 ? -21.102 9.225 17.434 1.00 78.00 113 ASN A CA 1
ATOM 933 C C . ASN A 1 113 ? -22.225 9.632 16.457 1.00 78.00 113 ASN A C 1
ATOM 935 O O . ASN A 1 113 ? -23.132 10.359 16.852 1.00 78.00 113 ASN A O 1
ATOM 939 N N . ASN A 1 114 ? -22.182 9.175 15.201 1.00 81.44 114 ASN A N 1
ATOM 940 C CA . ASN A 1 114 ? -23.188 9.449 14.174 1.00 81.44 114 ASN A CA 1
ATOM 941 C C . ASN A 1 114 ? -24.219 8.314 14.046 1.00 81.44 114 ASN A C 1
ATOM 943 O O . ASN A 1 114 ? -25.075 8.355 13.161 1.00 81.44 114 ASN A O 1
ATOM 947 N N . GLY A 1 115 ? -24.130 7.281 14.892 1.00 81.31 115 GLY A N 1
ATOM 948 C CA . GLY A 1 115 ? -24.975 6.090 14.811 1.00 81.31 115 GLY A CA 1
ATOM 949 C C . GLY A 1 115 ? -24.598 5.138 13.672 1.00 81.31 115 GLY A C 1
ATOM 950 O O . GLY A 1 115 ? -25.322 4.174 13.422 1.00 81.31 115 GLY A O 1
ATOM 951 N N . GLN A 1 116 ? -23.476 5.371 12.986 1.00 82.69 116 GLN A N 1
ATOM 952 C CA . GLN A 1 116 ? -22.937 4.443 11.999 1.00 82.69 116 GLN A CA 1
ATOM 953 C C . GLN A 1 116 ? -22.142 3.350 12.696 1.00 82.69 116 GLN A C 1
ATOM 955 O O . GLN A 1 116 ? -21.615 3.534 13.785 1.00 82.69 116 GLN A O 1
ATOM 960 N N . LEU A 1 117 ? -22.038 2.182 12.076 1.00 80.94 117 LEU A N 1
ATOM 961 C CA . LEU A 1 117 ? -21.209 1.101 12.592 1.00 80.94 117 LEU A CA 1
ATOM 962 C C . LEU A 1 117 ? -19.746 1.560 12.709 1.00 80.94 117 LEU A C 1
ATOM 964 O O . LEU A 1 117 ? -19.208 2.133 11.765 1.00 80.94 117 LEU A O 1
ATOM 968 N N . ARG A 1 118 ? -19.099 1.268 13.843 1.00 84.69 118 ARG A N 1
ATOM 969 C CA . ARG A 1 118 ? -17.692 1.634 14.055 1.00 84.69 118 ARG A CA 1
ATOM 970 C C . ARG A 1 118 ? -16.795 1.099 12.942 1.00 84.69 118 ARG A C 1
ATOM 972 O O . ARG A 1 118 ? -16.897 -0.073 12.556 1.00 84.69 118 ARG A O 1
ATOM 979 N N . GLU A 1 119 ? -15.899 1.959 12.465 1.00 83.94 119 GLU A N 1
ATOM 980 C CA . GLU A 1 119 ? -14.882 1.576 11.494 1.00 83.94 119 GLU A CA 1
ATOM 981 C C . GLU A 1 119 ? -13.922 0.540 12.083 1.00 83.94 119 GLU A C 1
ATOM 983 O O . GLU A 1 119 ? -13.649 0.500 13.284 1.00 83.94 119 GLU A O 1
ATOM 988 N N . VAL A 1 120 ? -13.356 -0.288 11.207 1.00 83.62 120 VAL A N 1
ATOM 989 C CA . VAL A 1 120 ? -12.252 -1.165 11.596 1.00 83.62 120 VAL A CA 1
ATOM 990 C C . VAL A 1 120 ? -11.031 -0.304 11.943 1.00 83.62 120 VAL A C 1
ATOM 992 O O . VAL A 1 120 ? -10.768 0.709 11.293 1.00 83.62 120 VAL A O 1
ATOM 995 N N . ASP A 1 121 ? -10.284 -0.711 12.971 1.00 86.56 121 ASP A N 1
ATOM 996 C CA . ASP A 1 121 ? -9.084 -0.019 13.461 1.00 86.56 121 ASP A CA 1
ATOM 997 C C . ASP A 1 121 ? -9.307 1.434 13.927 1.00 86.56 121 ASP A C 1
ATOM 999 O O . ASP A 1 121 ? -8.355 2.214 13.993 1.00 86.56 121 ASP A O 1
ATOM 1003 N N . ASP A 1 122 ? -10.538 1.827 14.248 1.00 85.69 122 ASP A N 1
ATOM 1004 C CA . ASP A 1 122 ? -10.882 3.164 14.760 1.00 85.69 122 ASP A CA 1
ATOM 1005 C C . ASP A 1 122 ? -10.208 3.528 16.095 1.00 85.69 122 ASP A C 1
ATOM 1007 O O . ASP A 1 122 ? -10.115 4.702 16.439 1.00 85.69 122 ASP A O 1
ATOM 1011 N N . VAL A 1 123 ? -9.696 2.526 16.809 1.00 84.75 123 VAL A N 1
ATOM 1012 C CA . VAL A 1 123 ? -8.922 2.659 18.053 1.00 84.75 123 VAL A CA 1
ATOM 1013 C C . VAL A 1 123 ? -7.541 2.008 17.972 1.00 84.75 123 VAL A C 1
ATOM 1015 O O . VAL A 1 123 ? -6.790 2.032 18.943 1.00 84.75 123 VAL A O 1
ATOM 1018 N N . ALA A 1 124 ? -7.179 1.398 16.839 1.00 86.81 124 ALA A N 1
ATOM 1019 C CA . ALA A 1 124 ? -5.879 0.747 16.716 1.00 86.81 124 ALA A CA 1
ATOM 1020 C C . ALA A 1 124 ? -4.778 1.823 16.657 1.00 86.81 124 ALA A C 1
ATOM 1022 O O . ALA A 1 124 ? -4.776 2.605 15.699 1.00 86.81 124 ALA A O 1
ATOM 1023 N N . PRO A 1 125 ? -3.806 1.851 17.596 1.00 88.12 125 PRO A N 1
ATOM 1024 C CA . PRO A 1 125 ? -2.864 2.966 17.750 1.00 88.12 125 PRO A CA 1
ATOM 1025 C C . PRO A 1 125 ? -2.182 3.388 16.442 1.00 88.12 125 PRO A C 1
ATOM 1027 O O . PRO A 1 125 ? -2.155 4.559 16.074 1.00 88.12 125 PRO A O 1
ATOM 1030 N N . ARG A 1 126 ? -1.702 2.416 15.660 1.00 89.56 126 ARG A N 1
ATOM 1031 C CA . ARG A 1 126 ? -1.055 2.685 14.369 1.00 89.56 126 ARG A CA 1
ATOM 1032 C C . ARG A 1 126 ? -1.992 3.354 13.367 1.00 89.56 126 ARG A C 1
ATOM 1034 O O . ARG A 1 126 ? -1.593 4.324 12.727 1.00 89.56 126 ARG A O 1
ATOM 1041 N N . ALA A 1 127 ? -3.220 2.863 13.228 1.00 89.25 127 ALA A N 1
ATOM 1042 C CA . ALA A 1 127 ? -4.175 3.399 12.268 1.00 89.25 127 ALA A CA 1
ATOM 1043 C C . ALA A 1 127 ? -4.617 4.817 12.655 1.00 89.25 127 ALA A C 1
ATOM 1045 O O . ALA A 1 127 ? -4.641 5.701 11.793 1.00 89.25 127 ALA A O 1
ATOM 1046 N N . VAL A 1 128 ? -4.902 5.047 13.940 1.00 88.94 128 VAL A N 1
ATOM 1047 C CA . VAL A 1 128 ? -5.383 6.343 14.447 1.00 88.94 128 VAL A CA 1
ATOM 1048 C C . VAL A 1 128 ? -4.311 7.428 14.440 1.00 88.94 128 VAL A C 1
ATOM 1050 O O . VAL A 1 128 ? -4.654 8.588 14.261 1.00 88.94 128 VAL A O 1
ATOM 1053 N N . ILE A 1 129 ? -3.023 7.078 14.543 1.00 92.94 129 ILE A N 1
ATOM 1054 C CA . ILE A 1 129 ? -1.913 8.038 14.389 1.00 92.94 129 ILE A CA 1
ATOM 1055 C C . ILE A 1 129 ? -1.598 8.280 12.901 1.00 92.94 129 ILE A C 1
ATOM 1057 O O . ILE A 1 129 ? -1.352 9.403 12.462 1.00 92.94 129 ILE A O 1
ATOM 1061 N N . LYS A 1 130 ? -1.633 7.230 12.073 1.00 92.56 130 LYS A N 1
ATOM 1062 C CA . LYS A 1 130 ? -1.262 7.311 10.651 1.00 92.56 130 LYS A CA 1
ATOM 1063 C C . LYS A 1 130 ? -2.238 8.143 9.817 1.00 92.56 130 LYS A C 1
ATOM 1065 O O . LYS A 1 130 ? -1.802 8.793 8.866 1.00 92.56 130 LYS A O 1
ATOM 1070 N N . ARG A 1 131 ? -3.540 8.115 10.130 1.00 90.50 131 ARG A N 1
ATOM 1071 C CA . ARG A 1 131 ? -4.573 8.919 9.446 1.00 90.50 131 ARG A CA 1
ATOM 1072 C C . ARG A 1 131 ? -4.304 10.434 9.545 1.00 90.50 131 ARG A C 1
ATOM 1074 O O . ARG A 1 131 ? -4.116 11.042 8.490 1.00 90.50 131 ARG A O 1
ATOM 1081 N N . PRO A 1 132 ? -4.217 11.048 10.742 1.00 91.06 132 PRO A N 1
ATOM 1082 C CA . PRO A 1 132 ? -3.960 12.480 10.876 1.00 91.06 132 PRO A CA 1
ATOM 1083 C C . PRO A 1 132 ? -2.560 12.878 10.395 1.00 91.06 132 PRO A C 1
ATOM 1085 O O . PRO A 1 132 ? -2.412 13.957 9.827 1.00 91.06 132 PRO A O 1
ATOM 1088 N N . TYR A 1 133 ? -1.547 12.006 10.513 1.00 93.81 133 TYR A N 1
ATOM 1089 C CA . TYR A 1 133 ? -0.225 12.275 9.931 1.00 93.81 133 TYR A CA 1
ATOM 1090 C C . TYR A 1 133 ? -0.305 12.437 8.406 1.00 93.81 133 TYR A C 1
ATOM 1092 O O . TYR A 1 133 ? 0.222 13.393 7.840 1.00 93.81 133 TYR A O 1
ATOM 1100 N N . LYS A 1 134 ? -1.016 11.530 7.721 1.00 92.69 134 LYS A N 1
ATOM 1101 C CA . LYS A 1 134 ? -1.228 11.622 6.267 1.00 92.69 134 LYS A CA 1
ATOM 1102 C C . LYS A 1 134 ? -2.046 12.848 5.860 1.00 92.69 134 LYS A C 1
ATOM 1104 O O . LYS A 1 134 ? -1.812 13.374 4.777 1.00 92.69 134 LYS A O 1
ATOM 1109 N N . ALA A 1 135 ? -2.981 13.279 6.705 1.00 91.75 135 ALA A N 1
ATOM 1110 C CA . ALA A 1 135 ? -3.759 14.498 6.501 1.00 91.75 135 ALA A CA 1
ATOM 1111 C C . ALA A 1 135 ? -2.956 15.785 6.783 1.00 91.75 135 ALA A C 1
ATOM 1113 O O . ALA A 1 135 ? -3.442 16.874 6.494 1.00 91.75 135 ALA A O 1
ATOM 1114 N N . GLY A 1 136 ? -1.738 15.676 7.331 1.00 90.56 136 GLY A N 1
ATOM 1115 C CA . GLY A 1 136 ? -0.914 16.821 7.726 1.00 90.56 136 GLY A CA 1
ATOM 1116 C C . GLY A 1 136 ? -1.385 17.507 9.010 1.00 90.56 136 GLY A C 1
ATOM 1117 O O . GLY A 1 136 ? -0.943 18.610 9.305 1.00 90.56 136 GLY A O 1
ATOM 1118 N N . THR A 1 137 ? -2.284 16.872 9.765 1.00 89.88 137 THR A N 1
ATOM 1119 C CA . THR A 1 137 ? -2.858 17.422 10.999 1.00 89.88 137 THR A CA 1
ATOM 1120 C C . THR A 1 137 ? -1.931 17.263 12.195 1.00 89.88 137 THR A C 1
ATOM 1122 O O . THR A 1 137 ? -2.080 18.017 13.142 1.00 89.88 137 THR A O 1
ATOM 1125 N N . ILE A 1 138 ? -1.000 16.302 12.164 1.00 91.88 138 ILE A N 1
ATOM 1126 C CA . ILE A 1 138 ? 0.010 16.109 13.214 1.00 91.88 138 ILE A CA 1
ATOM 1127 C C . ILE A 1 138 ? 1.418 16.078 12.623 1.00 91.88 138 ILE A C 1
ATOM 1129 O O . ILE A 1 138 ? 1.633 15.530 11.537 1.00 91.88 138 ILE A O 1
ATOM 1133 N N . SER A 1 139 ? 2.377 16.626 13.364 1.00 91.50 139 SER A N 1
ATOM 1134 C CA . SER A 1 139 ? 3.806 16.604 13.049 1.00 91.50 139 SER A CA 1
ATOM 1135 C C . SER A 1 139 ? 4.623 16.228 14.292 1.00 91.50 139 SER A C 1
ATOM 1137 O O . SER A 1 139 ? 4.127 16.377 15.411 1.00 91.50 139 SER A O 1
ATOM 1139 N N . PRO A 1 140 ? 5.864 15.736 14.129 1.00 89.62 140 PRO A N 1
ATOM 1140 C CA . PRO A 1 140 ? 6.716 15.419 15.275 1.00 89.62 140 PRO A CA 1
ATOM 1141 C C . PRO A 1 140 ? 7.088 16.650 16.118 1.00 89.62 140 PRO A C 1
ATOM 1143 O O . PRO A 1 140 ? 7.363 16.500 17.304 1.00 89.62 140 PRO A O 1
ATOM 1146 N N . ASP A 1 141 ? 7.044 17.851 15.536 1.00 89.56 141 ASP A N 1
ATOM 1147 C CA . ASP A 1 141 ? 7.365 19.102 16.233 1.00 89.56 141 ASP A CA 1
ATOM 1148 C C . ASP A 1 141 ? 6.189 19.657 17.054 1.00 89.56 141 ASP A C 1
ATOM 1150 O O . ASP A 1 141 ? 6.386 20.478 17.951 1.00 89.56 141 ASP A O 1
ATOM 1154 N N . ASN A 1 142 ? 4.953 19.229 16.770 1.00 90.81 142 ASN A N 1
ATOM 1155 C CA . ASN A 1 142 ? 3.767 19.743 17.447 1.00 90.81 142 ASN A CA 1
ATOM 1156 C C . ASN A 1 142 ? 3.364 18.869 18.643 1.00 90.81 142 ASN A C 1
ATOM 1158 O O . ASN A 1 142 ? 2.468 18.029 18.564 1.00 90.81 142 ASN A O 1
ATOM 1162 N N . VAL A 1 143 ? 4.021 19.106 19.779 1.00 90.50 143 VAL A N 1
ATOM 1163 C CA . VAL A 1 143 ? 3.813 18.357 21.029 1.00 90.50 143 VAL A CA 1
ATOM 1164 C C . VAL A 1 143 ? 2.355 18.396 21.513 1.00 90.50 143 VAL A C 1
ATOM 1166 O O . VAL A 1 143 ? 1.857 17.398 22.029 1.00 90.50 143 VAL A O 1
ATOM 1169 N N . GLU A 1 144 ? 1.642 19.511 21.334 1.00 91.50 144 GLU A N 1
ATOM 1170 C CA . GLU A 1 144 ? 0.245 19.644 21.778 1.00 91.50 144 GLU A CA 1
ATOM 1171 C C . GLU A 1 144 ? -0.689 18.705 21.008 1.00 91.50 144 GLU A C 1
ATOM 1173 O O . GLU A 1 144 ? -1.500 18.000 21.607 1.00 91.50 144 GLU A O 1
ATOM 1178 N N . GLN A 1 145 ? -0.514 18.616 19.689 1.00 90.31 145 GLN A N 1
ATOM 1179 C CA . GLN A 1 145 ? -1.293 17.709 18.848 1.00 90.31 145 GLN A CA 1
ATOM 1180 C C . GLN A 1 145 ? -0.997 16.234 19.148 1.00 90.31 145 GLN A C 1
ATOM 1182 O O . GLN A 1 145 ? -1.902 15.399 19.143 1.00 90.31 145 GLN A O 1
ATOM 1187 N N . LEU A 1 146 ? 0.264 15.896 19.435 1.00 92.44 146 LEU A N 1
ATOM 1188 C CA . LEU A 1 146 ? 0.639 14.532 19.821 1.00 92.44 146 LEU A CA 1
ATOM 1189 C C . LEU A 1 146 ? -0.001 14.138 21.161 1.00 92.44 146 LEU A C 1
ATOM 1191 O O . LEU A 1 146 ? -0.485 13.012 21.300 1.00 92.44 146 LEU A O 1
ATOM 1195 N N . LYS A 1 147 ? -0.073 15.076 22.115 1.00 91.75 147 LYS A N 1
ATOM 1196 C CA . LYS A 1 147 ? -0.774 14.894 23.395 1.00 91.75 147 LYS A CA 1
ATOM 1197 C C . LYS A 1 147 ? -2.277 14.720 23.220 1.00 91.75 147 LYS A C 1
ATOM 1199 O O . LYS A 1 147 ? -2.857 13.836 23.845 1.00 91.75 147 LYS A O 1
ATOM 1204 N N . GLU A 1 148 ? -2.908 15.505 22.349 1.00 90.31 148 GLU A N 1
ATOM 1205 C CA . GLU A 1 148 ? -4.336 15.354 22.051 1.00 90.31 148 GLU A CA 1
ATOM 1206 C C . GLU A 1 148 ? -4.647 13.952 21.505 1.00 90.31 148 GLU A C 1
ATOM 1208 O O . GLU A 1 148 ? -5.563 13.281 21.984 1.00 90.31 148 GLU A O 1
ATOM 1213 N N . VAL A 1 149 ? -3.839 13.463 20.557 1.00 90.31 149 VAL A N 1
ATOM 1214 C CA . VAL A 1 149 ? -3.970 12.102 20.008 1.00 90.31 149 VAL A CA 1
ATOM 1215 C C . VAL A 1 149 ? -3.736 11.043 21.091 1.00 90.31 149 VAL A C 1
ATOM 1217 O O . VAL A 1 149 ? -4.493 10.075 21.170 1.00 90.31 149 VAL A O 1
ATOM 1220 N N . SER A 1 150 ? -2.727 11.236 21.942 1.00 91.31 150 SER A N 1
ATOM 1221 C CA . SER A 1 150 ? -2.407 10.342 23.062 1.00 91.31 150 SER A CA 1
ATOM 1222 C C . SER A 1 150 ? -3.595 10.162 24.011 1.00 91.31 150 SER A C 1
ATOM 1224 O O . SER A 1 150 ? -4.011 9.031 24.271 1.00 91.31 150 SER A O 1
ATOM 1226 N N . ILE A 1 151 ? -4.199 11.265 24.461 1.00 89.25 151 ILE A N 1
ATOM 1227 C CA . ILE A 1 151 ? -5.351 11.245 25.370 1.00 89.25 151 ILE A CA 1
ATOM 1228 C C . ILE A 1 151 ? -6.573 10.644 24.674 1.00 89.25 151 ILE A C 1
ATOM 1230 O O . ILE A 1 151 ? -7.213 9.739 25.214 1.00 89.25 151 ILE A O 1
ATOM 1234 N N . ARG A 1 152 ? -6.877 11.110 23.456 1.00 87.19 152 ARG A N 1
ATOM 1235 C CA . ARG A 1 152 ? -8.079 10.717 22.710 1.00 87.19 152 ARG A CA 1
ATOM 1236 C C . ARG A 1 152 ? -8.146 9.220 22.431 1.00 87.19 152 ARG A C 1
ATOM 1238 O O . ARG A 1 152 ? -9.233 8.654 22.453 1.00 87.19 152 ARG A O 1
ATOM 1245 N N . TYR A 1 153 ? -7.006 8.591 22.158 1.00 87.25 153 TYR A N 1
ATOM 1246 C CA . TYR A 1 153 ? -6.940 7.175 21.795 1.00 87.25 153 TYR A CA 1
ATOM 1247 C C . TYR A 1 153 ? -6.298 6.294 22.869 1.00 87.25 153 TYR A C 1
ATOM 1249 O O . TYR A 1 153 ? -6.060 5.118 22.612 1.00 87.25 153 TYR A O 1
ATOM 1257 N N . CYS A 1 154 ? -6.044 6.834 24.067 1.00 89.12 154 CYS A N 1
ATOM 1258 C CA . CYS A 1 154 ? -5.456 6.095 25.190 1.00 89.12 154 CYS A CA 1
ATOM 1259 C C . CYS A 1 154 ? -4.125 5.408 24.814 1.00 89.12 154 CYS A C 1
ATOM 1261 O O . CYS A 1 154 ? -3.901 4.235 25.117 1.00 89.12 154 CYS A O 1
ATOM 1263 N N . VAL A 1 155 ? -3.253 6.140 24.114 1.00 90.12 155 VAL A N 1
ATOM 1264 C CA . VAL A 1 155 ? -1.916 5.692 23.689 1.00 90.12 155 VAL A CA 1
ATOM 1265 C C . VAL A 1 155 ? -0.875 6.528 24.418 1.00 90.12 155 VAL A C 1
ATOM 1267 O O . VAL A 1 155 ? -1.062 7.731 24.558 1.00 90.12 155 VAL A O 1
ATOM 1270 N N . GLU A 1 156 ? 0.235 5.942 24.858 1.00 91.12 156 GLU A N 1
ATOM 1271 C CA . GLU A 1 156 ? 1.301 6.714 25.503 1.00 91.12 156 GLU A CA 1
ATOM 1272 C C . GLU A 1 156 ? 1.919 7.751 24.548 1.00 91.12 156 GLU A C 1
ATOM 1274 O O . GLU A 1 156 ? 2.257 7.442 23.404 1.00 91.12 156 GLU A O 1
ATOM 1279 N N . GLU A 1 157 ? 2.129 8.981 25.032 1.00 92.25 157 GLU A N 1
ATOM 1280 C CA . GLU A 1 157 ? 2.691 10.093 24.245 1.00 92.25 157 GLU A CA 1
ATOM 1281 C C . GLU A 1 157 ? 4.030 9.722 23.589 1.00 92.25 157 GLU A C 1
ATOM 1283 O O . GLU A 1 157 ? 4.270 10.045 22.424 1.00 92.25 157 GLU A O 1
ATOM 1288 N N . LYS A 1 158 ? 4.875 8.965 24.304 1.00 92.81 158 LYS A N 1
ATOM 1289 C CA . LYS A 1 158 ? 6.169 8.488 23.796 1.00 92.81 158 LYS A CA 1
ATOM 1290 C C . LYS A 1 158 ? 6.014 7.636 22.529 1.00 92.81 158 LYS A C 1
ATOM 1292 O O . LYS A 1 158 ? 6.818 7.755 21.606 1.00 92.81 158 LYS A O 1
ATOM 1297 N N . ASP A 1 159 ? 4.974 6.804 22.473 1.00 92.38 159 ASP A N 1
ATOM 1298 C CA . ASP A 1 159 ? 4.728 5.883 21.366 1.00 92.38 159 ASP A CA 1
ATOM 1299 C C . ASP A 1 159 ? 4.115 6.631 20.182 1.00 92.38 159 ASP A C 1
ATOM 1301 O O . ASP A 1 159 ? 4.474 6.365 19.033 1.00 92.38 159 ASP A O 1
ATOM 1305 N N . VAL A 1 160 ? 3.261 7.626 20.456 1.00 93.88 160 VAL A N 1
ATOM 1306 C CA . VAL A 1 160 ? 2.736 8.543 19.435 1.00 93.88 160 VAL A CA 1
ATOM 1307 C C . VAL A 1 160 ? 3.882 9.307 18.772 1.00 93.88 160 VAL A C 1
ATOM 1309 O O . VAL A 1 160 ? 4.026 9.254 17.549 1.00 93.88 160 VAL A O 1
ATOM 1312 N N . ALA A 1 161 ? 4.740 9.954 19.564 1.00 94.38 161 ALA A N 1
ATOM 1313 C CA . ALA A 1 161 ? 5.879 10.721 19.064 1.00 94.38 161 ALA A CA 1
ATOM 1314 C C . ALA A 1 161 ? 6.872 9.840 18.287 1.00 94.38 161 ALA A C 1
ATOM 1316 O O . ALA A 1 161 ? 7.270 10.179 17.169 1.00 94.38 161 ALA A O 1
ATOM 1317 N N . SER A 1 162 ? 7.223 8.674 18.840 1.00 94.81 162 SER A N 1
ATOM 1318 C CA . SER A 1 162 ? 8.107 7.698 18.193 1.00 94.81 162 SER A CA 1
ATOM 1319 C C . SER A 1 162 ? 7.553 7.233 16.844 1.00 94.81 162 SER A C 1
ATOM 1321 O O . SER A 1 162 ? 8.271 7.210 15.841 1.00 94.81 162 SER A O 1
ATOM 1323 N N . TYR A 1 163 ? 6.254 6.925 16.778 1.00 95.38 163 TYR A N 1
ATOM 1324 C CA . TYR A 1 163 ? 5.636 6.461 15.542 1.00 95.38 163 TYR A CA 1
ATOM 1325 C C . TYR A 1 163 ? 5.514 7.567 14.488 1.00 95.38 163 TYR A C 1
ATOM 1327 O O . TYR A 1 163 ? 5.792 7.317 13.316 1.00 95.38 163 TYR A O 1
ATOM 1335 N N . VAL A 1 164 ? 5.161 8.797 14.874 1.00 95.81 164 VAL A N 1
ATOM 1336 C CA . VAL A 1 164 ? 5.123 9.942 13.946 1.00 95.81 164 VAL A CA 1
ATOM 1337 C C . VAL A 1 164 ? 6.509 10.226 13.368 1.00 95.81 164 VAL A C 1
ATOM 1339 O O . VAL A 1 164 ? 6.641 10.372 12.151 1.00 95.81 164 VAL A O 1
ATOM 1342 N N . LYS A 1 165 ? 7.551 10.208 14.206 1.00 95.00 165 LYS A N 1
ATOM 1343 C CA . LYS A 1 165 ? 8.941 10.332 13.753 1.00 95.00 165 LYS A CA 1
ATOM 1344 C C . LYS A 1 165 ? 9.312 9.223 12.767 1.00 95.00 165 LYS A C 1
ATOM 1346 O O . LYS A 1 165 ? 9.860 9.496 11.703 1.00 95.00 165 LYS A O 1
ATOM 1351 N N . HIS A 1 166 ? 8.943 7.979 13.066 1.00 95.31 166 HIS A N 1
ATOM 1352 C CA . HIS A 1 166 ? 9.164 6.860 12.153 1.00 95.31 166 HIS A CA 1
ATOM 1353 C C . HIS A 1 166 ? 8.472 7.061 10.791 1.00 95.31 166 HIS A C 1
ATOM 1355 O O . HIS A 1 166 ? 9.052 6.761 9.745 1.00 95.31 166 HIS A O 1
ATOM 1361 N N . LEU A 1 167 ? 7.242 7.588 10.768 1.00 95.50 167 LEU A N 1
ATOM 1362 C CA . LEU A 1 167 ? 6.537 7.888 9.517 1.00 95.50 167 LEU A CA 1
ATOM 1363 C C . LEU A 1 167 ? 7.259 8.964 8.692 1.00 95.50 167 LEU A C 1
ATOM 1365 O O . LEU A 1 167 ? 7.317 8.856 7.463 1.00 95.50 167 LEU A O 1
ATOM 1369 N N . GLU A 1 168 ? 7.845 9.963 9.349 1.00 94.81 168 GLU A N 1
ATOM 1370 C CA . GLU A 1 168 ? 8.648 10.993 8.694 1.00 94.81 168 GLU A CA 1
ATOM 1371 C C . GLU A 1 168 ? 9.962 10.450 8.131 1.00 94.81 168 GLU A C 1
ATOM 1373 O O . GLU A 1 168 ? 10.282 10.701 6.966 1.00 94.81 168 GLU A O 1
ATOM 1378 N N . GLU A 1 169 ? 10.669 9.616 8.891 1.00 95.25 169 GLU A N 1
ATOM 1379 C CA . GLU A 1 169 ? 11.859 8.910 8.413 1.00 95.25 169 GLU A CA 1
ATOM 1380 C C . GLU A 1 169 ? 11.534 8.056 7.179 1.00 95.25 169 GLU A C 1
ATOM 1382 O O . GLU A 1 169 ? 12.249 8.098 6.176 1.00 95.25 169 GLU A O 1
ATOM 1387 N N . LEU A 1 170 ? 10.413 7.325 7.190 1.00 95.19 170 LEU A N 1
ATOM 1388 C CA . LEU A 1 170 ? 9.962 6.555 6.028 1.00 95.19 170 LEU A CA 1
ATOM 1389 C C . LEU A 1 170 ? 9.682 7.448 4.812 1.00 95.19 170 LEU A C 1
ATOM 1391 O O . LEU A 1 170 ? 10.055 7.084 3.690 1.00 95.19 170 LEU A O 1
ATOM 1395 N N . LYS A 1 171 ? 9.048 8.608 5.016 1.00 95.06 171 LYS A N 1
ATOM 1396 C CA . LYS A 1 171 ? 8.775 9.587 3.954 1.00 95.06 171 LYS A CA 1
ATOM 1397 C C . LYS A 1 171 ? 10.080 10.125 3.360 1.00 95.06 171 LYS A C 1
ATOM 1399 O O . LYS A 1 171 ? 10.239 10.110 2.138 1.00 95.06 171 LYS A O 1
ATOM 1404 N N . MET A 1 172 ? 11.032 10.514 4.206 1.00 94.88 172 MET A N 1
ATOM 1405 C CA . MET A 1 172 ? 12.360 10.979 3.799 1.00 94.88 172 MET A CA 1
ATOM 1406 C C . MET A 1 172 ? 13.117 9.899 3.019 1.00 94.88 172 MET A C 1
ATOM 1408 O O . MET A 1 172 ? 13.593 10.144 1.910 1.00 94.88 172 MET A O 1
ATOM 1412 N N . MET A 1 173 ? 13.180 8.676 3.546 1.00 95.44 173 MET A N 1
ATOM 1413 C CA . MET A 1 173 ? 13.867 7.561 2.892 1.00 95.44 173 MET A CA 1
ATOM 1414 C C . MET A 1 173 ? 13.229 7.201 1.549 1.00 95.44 173 MET A C 1
ATOM 1416 O O . MET A 1 173 ? 13.937 6.878 0.593 1.00 95.44 173 MET A O 1
ATOM 1420 N N . SER A 1 174 ? 11.901 7.271 1.442 1.00 95.00 174 SER A N 1
ATOM 1421 C CA . SER A 1 174 ? 11.207 7.089 0.166 1.00 95.00 174 SER A CA 1
ATOM 1422 C C . SER A 1 174 ? 11.618 8.157 -0.851 1.00 95.00 174 SER A C 1
ATOM 1424 O O . SER A 1 174 ? 11.951 7.811 -1.986 1.00 95.00 174 SER A O 1
ATOM 1426 N N . ALA A 1 175 ? 11.670 9.427 -0.435 1.00 95.75 175 ALA A N 1
ATOM 1427 C CA . ALA A 1 175 ? 12.078 10.542 -1.287 1.00 95.75 175 ALA A CA 1
ATOM 1428 C C . ALA A 1 175 ? 13.540 10.420 -1.754 1.00 95.75 175 ALA A C 1
ATOM 1430 O O . ALA A 1 175 ? 13.831 10.643 -2.929 1.00 95.75 175 ALA A O 1
ATOM 1431 N N . ILE A 1 176 ? 14.456 9.988 -0.877 1.00 96.00 176 ILE A N 1
ATOM 1432 C CA . ILE A 1 176 ? 15.858 9.718 -1.241 1.00 96.00 176 ILE A CA 1
ATOM 1433 C C . ILE A 1 176 ? 15.926 8.648 -2.335 1.00 96.00 176 ILE A C 1
ATOM 1435 O O . ILE A 1 176 ? 16.495 8.889 -3.400 1.00 96.00 176 ILE A O 1
ATOM 1439 N N . ARG A 1 177 ? 15.274 7.496 -2.124 1.00 95.75 177 ARG A N 1
ATOM 1440 C CA . ARG A 1 177 ? 15.257 6.390 -3.100 1.00 95.75 177 ARG A CA 1
ATOM 1441 C C . ARG A 1 177 ? 14.622 6.792 -4.427 1.00 95.75 177 ARG A C 1
ATOM 1443 O O . ARG A 1 177 ? 14.954 6.233 -5.473 1.00 95.75 177 ARG A O 1
ATOM 1450 N N . GLU A 1 178 ? 13.632 7.676 -4.401 1.00 95.38 178 GLU A N 1
ATOM 1451 C CA . GLU A 1 178 ? 13.003 8.204 -5.609 1.00 95.38 178 GLU A CA 1
ATOM 1452 C C . GLU A 1 178 ? 13.941 9.153 -6.360 1.00 95.38 178 GLU A C 1
ATOM 1454 O O . GLU A 1 178 ? 14.109 9.014 -7.574 1.00 95.38 178 GLU A O 1
ATOM 1459 N N . ASN A 1 179 ? 14.623 10.045 -5.642 1.00 95.06 179 ASN A N 1
ATOM 1460 C CA . ASN A 1 179 ? 15.605 10.958 -6.211 1.00 95.06 179 ASN A CA 1
ATOM 1461 C C . ASN A 1 179 ? 16.797 10.205 -6.823 1.00 95.06 179 ASN A C 1
ATOM 1463 O O . ASN A 1 179 ? 17.212 10.510 -7.937 1.00 95.06 179 ASN A O 1
ATOM 1467 N N . GLU A 1 180 ? 17.308 9.170 -6.155 1.00 95.50 180 GLU A N 1
ATOM 1468 C CA . GLU A 1 180 ? 18.344 8.283 -6.701 1.00 95.50 180 GLU A CA 1
ATOM 1469 C C . GLU A 1 180 ? 17.883 7.592 -7.988 1.00 95.50 180 GLU A C 1
ATOM 1471 O O . GLU A 1 180 ? 18.594 7.592 -8.996 1.00 95.50 180 GLU A O 1
ATOM 1476 N N . ARG A 1 181 ? 16.657 7.047 -7.994 1.00 94.00 181 ARG A N 1
ATOM 1477 C CA . ARG A 1 181 ? 16.055 6.444 -9.193 1.00 94.00 181 ARG A CA 1
ATOM 1478 C C . ARG A 1 181 ? 15.876 7.459 -10.319 1.00 94.00 181 ARG A C 1
ATOM 1480 O O . ARG A 1 181 ? 16.004 7.091 -11.486 1.00 94.00 181 ARG A O 1
ATOM 1487 N N . ARG A 1 182 ? 15.553 8.713 -10.003 1.00 94.31 182 ARG A N 1
ATOM 1488 C CA . ARG A 1 182 ? 15.447 9.804 -10.978 1.00 94.31 182 ARG A CA 1
ATOM 1489 C C . ARG A 1 182 ? 16.817 10.162 -11.556 1.00 94.31 182 ARG A C 1
ATOM 1491 O O . ARG A 1 182 ? 16.981 10.047 -12.764 1.00 94.31 182 ARG A O 1
ATOM 1498 N N . LYS A 1 183 ? 17.816 10.445 -10.715 1.00 94.06 183 LYS A N 1
ATOM 1499 C CA . LYS A 1 183 ? 19.198 10.738 -11.142 1.00 94.06 183 LYS A CA 1
ATOM 1500 C C . LYS A 1 183 ? 19.798 9.614 -11.987 1.00 94.06 183 LYS A C 1
ATOM 1502 O O . LYS A 1 183 ? 20.453 9.874 -12.990 1.00 94.06 183 LYS A O 1
ATOM 1507 N N . LYS A 1 184 ? 19.551 8.350 -11.620 1.00 91.75 184 LYS A N 1
ATOM 1508 C CA . LYS A 1 184 ? 19.988 7.194 -12.417 1.00 91.75 184 LYS A CA 1
ATOM 1509 C C . LYS A 1 184 ? 19.343 7.187 -13.806 1.00 91.75 184 LYS A C 1
ATOM 1511 O O . LYS A 1 184 ? 20.048 6.971 -14.785 1.00 91.75 184 LYS A O 1
ATOM 1516 N N . ARG A 1 185 ? 18.033 7.448 -13.899 1.00 88.81 185 ARG A N 1
ATOM 1517 C CA . ARG A 1 185 ? 17.317 7.553 -15.183 1.00 88.81 185 ARG A CA 1
ATOM 1518 C C . ARG A 1 185 ? 17.830 8.717 -16.031 1.00 88.81 185 ARG A C 1
ATOM 1520 O O . ARG A 1 185 ? 18.046 8.528 -17.220 1.00 88.81 185 ARG A O 1
ATOM 1527 N N . GLU A 1 186 ? 18.070 9.876 -15.421 1.00 90.75 186 GLU A N 1
ATOM 1528 C CA . GLU A 1 186 ? 18.640 11.052 -16.092 1.00 90.75 186 GLU A CA 1
ATOM 1529 C C . GLU A 1 186 ? 20.035 10.744 -16.647 1.00 90.75 186 GLU A C 1
ATOM 1531 O O . GLU A 1 186 ? 20.267 10.947 -17.834 1.00 90.75 186 GLU A O 1
ATOM 1536 N N . LYS A 1 187 ? 20.919 10.140 -15.840 1.00 89.25 187 LYS A N 1
ATOM 1537 C CA . LYS A 1 187 ? 22.261 9.722 -16.276 1.00 89.25 187 LYS A CA 1
ATOM 1538 C C . LYS A 1 187 ? 22.221 8.684 -17.400 1.00 89.25 187 LYS A C 1
ATOM 1540 O O . LYS A 1 187 ? 23.049 8.710 -18.298 1.00 89.25 187 LYS A O 1
ATOM 1545 N N . GLU A 1 188 ? 21.295 7.730 -17.356 1.00 85.69 188 GLU A N 1
ATOM 1546 C CA . GLU A 1 188 ? 21.137 6.738 -18.431 1.00 85.69 188 GLU A CA 1
ATOM 1547 C C . GLU A 1 188 ? 20.594 7.367 -19.728 1.00 85.69 188 GLU A C 1
ATOM 1549 O O . GLU A 1 188 ? 20.986 6.961 -20.826 1.00 85.69 188 GLU A O 1
ATOM 1554 N N . CYS A 1 189 ? 19.709 8.360 -19.608 1.00 84.50 189 CYS A N 1
ATOM 1555 C CA . CYS A 1 189 ? 19.140 9.090 -20.738 1.00 84.50 189 CYS A CA 1
ATOM 1556 C C . CYS A 1 189 ? 20.132 10.082 -21.357 1.00 84.50 189 CYS A C 1
ATOM 1558 O O . CYS A 1 189 ? 20.087 10.286 -22.565 1.00 84.50 189 CYS A O 1
ATOM 1560 N N . SER A 1 190 ? 21.026 10.668 -20.555 1.00 86.94 190 SER A N 1
ATOM 1561 C CA . SER A 1 190 ? 22.052 11.601 -21.031 1.00 86.94 190 SER A CA 1
ATOM 1562 C C . SER A 1 190 ? 23.183 10.911 -21.782 1.00 86.94 190 SER A C 1
ATOM 1564 O O . SER A 1 190 ? 23.903 11.579 -22.512 1.00 86.94 190 SER A O 1
ATOM 1566 N N . LYS A 1 191 ? 23.357 9.595 -21.596 1.00 89.81 191 LYS A N 1
ATOM 1567 C CA . LYS A 1 191 ? 24.374 8.848 -22.334 1.00 89.81 191 LYS A CA 1
ATOM 1568 C C . LYS A 1 191 ? 24.089 8.881 -23.834 1.00 89.81 191 LYS A C 1
ATOM 1570 O O . LYS A 1 191 ? 22.961 8.579 -24.232 1.00 89.81 191 LYS A O 1
ATOM 1575 N N . THR A 1 192 ? 25.092 9.124 -24.654 1.00 90.56 192 THR A N 1
ATOM 1576 C CA . THR A 1 192 ? 24.998 9.098 -26.116 1.00 90.56 192 THR A CA 1
ATOM 1577 C C . THR A 1 192 ? 25.515 7.770 -26.672 1.00 90.56 192 THR A C 1
ATOM 1579 O O . THR A 1 192 ? 25.643 6.793 -25.933 1.00 90.56 192 THR A O 1
ATOM 1582 N N . TYR A 1 193 ? 25.713 7.683 -27.989 1.00 90.25 193 TYR A N 1
ATOM 1583 C CA . TYR A 1 193 ? 26.289 6.502 -28.632 1.00 90.25 193 TYR A CA 1
ATOM 1584 C C . TYR A 1 193 ? 27.730 6.259 -28.159 1.00 90.25 193 TYR A C 1
ATOM 1586 O O . TYR A 1 193 ? 28.105 5.118 -27.907 1.00 90.25 193 TYR A O 1
ATOM 1594 N N . GLU A 1 194 ? 28.497 7.334 -27.992 1.00 91.75 194 GLU A N 1
ATOM 1595 C CA . GLU A 1 194 ? 29.932 7.343 -27.695 1.00 91.75 194 GLU A CA 1
ATOM 1596 C C . GLU A 1 194 ? 30.258 6.848 -26.277 1.00 91.75 194 GLU A C 1
ATOM 1598 O O . GLU A 1 194 ? 31.359 6.373 -26.021 1.00 91.75 194 GLU A O 1
ATOM 1603 N N . ASP A 1 195 ? 29.289 6.892 -25.360 1.00 90.56 195 ASP A N 1
ATOM 1604 C CA . ASP A 1 195 ? 29.450 6.420 -23.977 1.00 90.56 195 ASP A CA 1
ATOM 1605 C C . ASP A 1 195 ? 29.467 4.888 -23.837 1.00 90.56 195 ASP A C 1
ATOM 1607 O O . ASP A 1 195 ? 29.568 4.357 -22.723 1.00 90.56 195 ASP A O 1
ATOM 1611 N N . TYR A 1 196 ? 29.300 4.163 -24.944 1.00 90.25 196 TYR A N 1
ATOM 1612 C CA . TYR A 1 196 ? 29.274 2.709 -24.978 1.00 90.25 196 TYR A CA 1
ATOM 1613 C C . TYR A 1 196 ? 30.395 2.193 -25.874 1.00 90.25 196 TYR A C 1
ATOM 1615 O O . TYR A 1 196 ? 30.489 2.532 -27.050 1.00 90.25 196 TYR A O 1
ATOM 1623 N N . ASP A 1 197 ? 31.200 1.289 -25.328 1.00 91.56 197 ASP A N 1
ATOM 1624 C CA . ASP A 1 197 ? 32.150 0.509 -26.111 1.00 91.56 197 ASP A CA 1
ATOM 1625 C C . ASP A 1 197 ? 31.410 -0.642 -26.810 1.00 91.56 197 ASP A C 1
ATOM 1627 O O . ASP A 1 197 ? 31.275 -1.755 -26.294 1.00 91.56 197 ASP A O 1
ATOM 1631 N N . TRP A 1 198 ? 30.829 -0.328 -27.969 1.00 91.56 198 TRP A N 1
ATOM 1632 C CA . TRP A 1 198 ? 29.997 -1.259 -28.730 1.00 91.56 198 TRP A CA 1
ATOM 1633 C C . TRP A 1 198 ? 30.762 -2.504 -29.179 1.00 91.56 198 TRP A C 1
ATOM 1635 O O . TRP A 1 198 ? 30.185 -3.590 -29.133 1.00 91.56 198 TRP A O 1
ATOM 1645 N N . ASN A 1 199 ? 32.051 -2.373 -29.515 1.00 89.19 199 ASN A N 1
ATOM 1646 C CA . ASN A 1 199 ? 32.905 -3.501 -29.891 1.00 89.19 199 ASN A CA 1
ATOM 1647 C C . ASN A 1 199 ? 32.946 -4.542 -28.769 1.00 89.19 199 ASN A C 1
ATOM 1649 O O . ASN A 1 199 ? 32.561 -5.698 -28.961 1.00 89.19 199 ASN A O 1
ATOM 1653 N N . THR A 1 200 ? 33.317 -4.121 -27.555 1.00 90.38 200 THR A N 1
ATOM 1654 C CA . THR A 1 200 ? 33.407 -5.059 -26.431 1.00 90.38 200 THR A CA 1
ATOM 1655 C C . THR A 1 200 ? 32.038 -5.533 -25.963 1.00 90.38 200 THR A C 1
ATOM 1657 O O . THR A 1 200 ? 31.900 -6.687 -25.553 1.00 90.38 200 THR A O 1
ATOM 1660 N N . LEU A 1 201 ? 30.993 -4.705 -26.039 1.00 92.00 201 LEU A N 1
ATOM 1661 C CA . LEU A 1 201 ? 29.626 -5.106 -25.687 1.00 92.00 201 LEU A CA 1
ATOM 1662 C C . LEU A 1 201 ? 29.066 -6.192 -26.612 1.00 92.00 201 LEU A C 1
ATOM 1664 O O . LEU A 1 201 ? 28.313 -7.058 -26.147 1.00 92.00 201 LEU A O 1
ATOM 1668 N N . ILE A 1 202 ? 29.418 -6.146 -27.897 1.00 89.81 202 ILE A N 1
ATOM 1669 C CA . ILE A 1 202 ? 28.988 -7.117 -28.903 1.00 89.81 202 ILE A CA 1
ATOM 1670 C C . ILE A 1 202 ? 29.803 -8.405 -28.770 1.00 89.81 202 ILE A C 1
ATOM 1672 O O . ILE A 1 202 ? 29.197 -9.467 -28.587 1.00 89.81 202 ILE A O 1
ATOM 1676 N N . ASP A 1 203 ? 31.134 -8.305 -28.733 1.00 87.75 203 ASP A N 1
ATOM 1677 C CA . ASP A 1 203 ? 32.035 -9.462 -28.650 1.00 87.75 203 ASP A CA 1
ATOM 1678 C C . ASP A 1 203 ? 31.893 -10.222 -27.321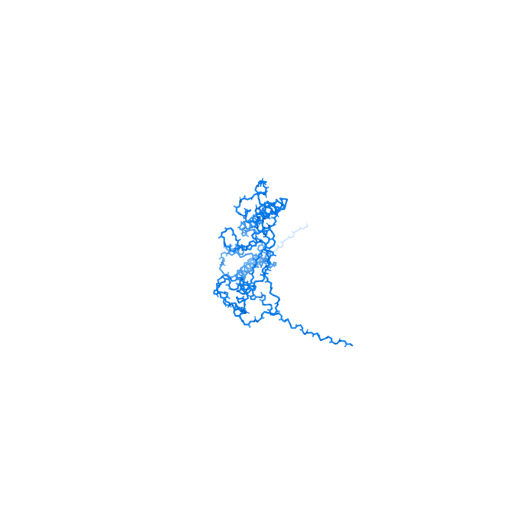 1.00 87.75 203 ASP A C 1
ATOM 1680 O O . ASP A 1 203 ? 31.893 -11.452 -27.293 1.00 87.75 203 ASP A O 1
ATOM 1684 N N . SER A 1 204 ? 31.662 -9.520 -26.206 1.00 88.25 204 SER A N 1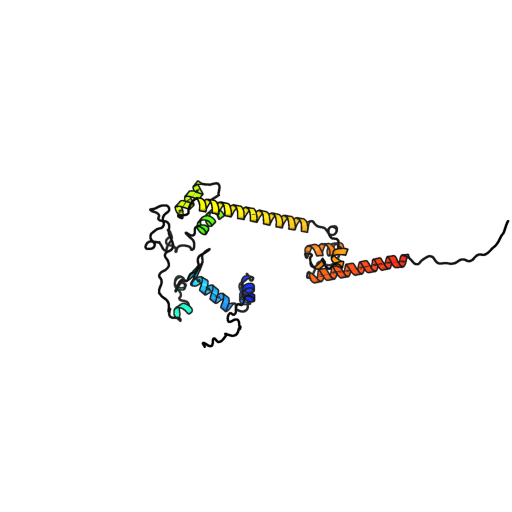
ATOM 1685 C CA . SER A 1 204 ? 31.426 -10.161 -24.900 1.00 88.25 204 SER A CA 1
ATOM 1686 C C . SER A 1 204 ? 29.994 -10.675 -24.699 1.00 88.25 204 SER A C 1
ATOM 1688 O O . SER A 1 204 ? 29.669 -11.206 -23.635 1.00 88.25 204 SER A O 1
ATOM 1690 N N . GLY A 1 205 ? 29.096 -10.477 -25.671 1.00 85.81 205 GLY A N 1
ATOM 1691 C CA . GLY A 1 205 ? 27.688 -10.872 -25.571 1.00 85.81 205 GLY A CA 1
ATOM 1692 C C . GLY A 1 2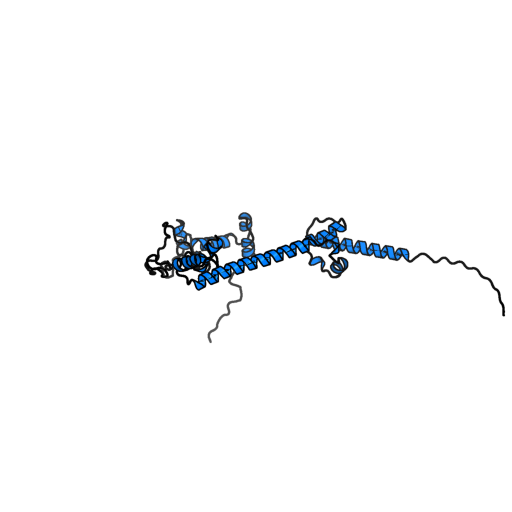05 ? 26.863 -10.065 -24.556 1.00 85.81 205 GLY A C 1
ATOM 1693 O O . GLY A 1 205 ? 25.701 -10.397 -24.295 1.00 85.81 205 GLY A O 1
ATOM 1694 N N . LYS A 1 206 ? 27.418 -8.982 -23.998 1.00 90.31 206 LYS A N 1
ATOM 1695 C CA . LYS A 1 206 ? 26.762 -8.135 -22.988 1.00 90.31 206 LYS A CA 1
ATOM 1696 C C . LYS A 1 206 ? 25.675 -7.225 -23.555 1.00 90.31 206 LYS A C 1
ATOM 1698 O O . LYS A 1 206 ? 24.930 -6.631 -22.777 1.00 90.31 206 LYS A O 1
ATOM 1703 N N . LEU A 1 207 ? 25.491 -7.176 -24.872 1.00 90.06 207 LEU A N 1
ATOM 1704 C CA . LEU A 1 207 ? 24.378 -6.479 -25.531 1.00 90.06 207 LEU A CA 1
ATOM 1705 C C . LEU A 1 207 ? 22.994 -6.867 -24.954 1.00 90.06 207 LEU A C 1
ATOM 1707 O O . LEU A 1 207 ? 22.106 -6.028 -24.805 1.00 90.06 207 LEU A O 1
ATOM 1711 N N . ASN A 1 208 ? 22.846 -8.120 -24.506 1.00 88.88 208 ASN A N 1
ATOM 1712 C CA . ASN A 1 208 ? 21.651 -8.652 -23.839 1.00 88.88 208 ASN A CA 1
ATOM 1713 C C . ASN A 1 208 ? 21.389 -8.072 -22.440 1.00 88.88 208 ASN A C 1
ATOM 1715 O O . ASN A 1 208 ? 20.380 -8.424 -21.825 1.00 88.88 208 ASN A O 1
ATOM 1719 N N . SER A 1 209 ? 22.246 -7.193 -21.925 1.00 88.44 209 SER A N 1
ATOM 1720 C CA . SER A 1 209 ? 22.057 -6.505 -20.640 1.00 88.44 209 SER A CA 1
ATOM 1721 C C . SER A 1 209 ? 21.525 -5.075 -20.799 1.00 88.44 209 SER A C 1
ATOM 1723 O O . SER A 1 209 ? 20.954 -4.530 -19.856 1.00 88.44 209 SER A O 1
ATOM 1725 N N . LEU A 1 210 ? 21.619 -4.502 -22.005 1.00 90.12 210 LEU A N 1
ATOM 1726 C CA . LEU A 1 210 ? 21.210 -3.125 -22.285 1.00 90.12 210 LEU A CA 1
ATOM 1727 C C . LEU A 1 210 ? 19.691 -2.968 -22.395 1.00 90.12 210 LEU A C 1
ATOM 1729 O O . LEU A 1 210 ? 18.966 -3.854 -22.869 1.00 90.12 210 LEU A O 1
ATOM 1733 N N . LYS A 1 211 ? 19.193 -1.803 -21.988 1.00 90.06 211 LYS A N 1
ATOM 1734 C CA . LYS A 1 211 ? 17.789 -1.420 -22.162 1.00 90.06 211 LYS A CA 1
ATOM 1735 C C . LYS A 1 211 ? 17.505 -1.087 -23.624 1.00 90.06 211 LYS A C 1
ATOM 1737 O O . LYS A 1 211 ? 18.390 -0.692 -24.374 1.00 90.06 211 LYS A O 1
ATOM 1742 N N . VAL A 1 212 ? 16.234 -1.177 -24.018 1.00 90.75 212 VAL A N 1
ATOM 1743 C CA . VAL A 1 212 ? 15.797 -0.874 -25.395 1.00 90.75 212 VAL A CA 1
ATOM 1744 C C . VAL A 1 212 ? 16.218 0.533 -25.830 1.00 90.75 212 VAL A C 1
ATOM 1746 O O . VAL A 1 212 ? 16.766 0.677 -26.913 1.00 90.75 212 VAL A O 1
ATOM 1749 N N . MET A 1 213 ? 16.059 1.540 -24.963 1.00 88.75 213 MET A N 1
ATOM 1750 C CA . MET A 1 213 ? 16.471 2.914 -25.282 1.00 88.75 213 MET A CA 1
ATOM 1751 C C . MET A 1 213 ? 17.984 3.067 -25.473 1.00 88.75 213 MET A C 1
ATOM 1753 O O . MET A 1 213 ? 18.413 4.000 -26.137 1.00 88.75 213 MET A O 1
ATOM 1757 N N . GLU A 1 214 ? 18.795 2.192 -24.873 1.00 91.50 214 GLU A N 1
ATOM 1758 C CA . GLU A 1 214 ? 20.248 2.197 -25.060 1.00 91.50 214 GLU A CA 1
ATOM 1759 C C . GLU A 1 214 ? 20.607 1.552 -26.400 1.00 91.50 214 GLU A C 1
ATOM 1761 O O . GLU A 1 214 ? 21.377 2.129 -27.155 1.00 91.50 214 GLU A O 1
ATOM 1766 N N . LEU A 1 215 ? 19.976 0.422 -26.747 1.00 92.94 215 LEU A N 1
ATOM 1767 C CA . LEU A 1 215 ? 20.120 -0.219 -28.063 1.00 92.94 215 LEU A CA 1
ATOM 1768 C C . LEU A 1 215 ? 19.709 0.717 -29.209 1.00 92.94 215 LEU A C 1
ATOM 1770 O O . LEU A 1 215 ? 20.354 0.746 -30.253 1.00 92.94 215 LEU A O 1
ATOM 1774 N N . ASP A 1 216 ? 18.669 1.525 -28.994 1.00 92.00 216 ASP A N 1
ATOM 1775 C CA . ASP A 1 216 ? 18.207 2.510 -29.974 1.00 92.00 216 ASP A CA 1
ATOM 1776 C C . ASP A 1 216 ? 19.255 3.587 -30.287 1.00 92.00 216 ASP A C 1
ATOM 1778 O O . ASP A 1 216 ? 19.177 4.200 -31.347 1.00 92.00 216 ASP A O 1
ATOM 1782 N N . LYS A 1 217 ? 20.252 3.805 -29.417 1.00 92.12 217 LYS A N 1
ATOM 1783 C CA . LYS A 1 217 ? 21.352 4.749 -29.679 1.00 92.12 217 LYS A CA 1
ATOM 1784 C C . LYS A 1 217 ? 22.260 4.245 -30.799 1.00 92.12 217 LYS A C 1
ATOM 1786 O O . LYS A 1 217 ? 22.584 5.023 -31.687 1.00 92.12 217 LYS A O 1
ATOM 1791 N N . TYR A 1 218 ? 22.606 2.953 -30.794 1.00 93.38 218 TYR A N 1
ATOM 1792 C CA . TYR A 1 218 ? 23.344 2.326 -31.899 1.00 93.38 218 TYR A CA 1
ATOM 1793 C C . TYR A 1 218 ? 22.535 2.386 -33.187 1.00 93.38 218 TYR A C 1
ATOM 1795 O O . TYR A 1 218 ? 23.017 2.878 -34.199 1.00 93.38 218 TYR A O 1
ATOM 1803 N N . LEU A 1 219 ? 21.275 1.944 -33.127 1.00 93.44 219 LEU A N 1
ATOM 1804 C CA . LEU A 1 219 ? 20.424 1.870 -34.313 1.00 93.44 219 LEU A CA 1
ATOM 1805 C C . LEU A 1 219 ? 20.259 3.237 -34.981 1.00 93.44 219 LEU A C 1
ATOM 1807 O O . LEU A 1 219 ? 20.379 3.332 -36.190 1.00 93.44 219 LEU A O 1
ATOM 1811 N N . LYS A 1 220 ? 20.055 4.303 -34.200 1.00 93.31 220 LYS A N 1
ATOM 1812 C CA . LYS A 1 220 ? 19.961 5.664 -34.742 1.00 93.31 220 LYS A CA 1
ATOM 1813 C C . LYS A 1 220 ? 21.272 6.175 -35.336 1.00 93.31 220 LYS A C 1
ATOM 1815 O O . LYS A 1 220 ? 21.216 6.953 -36.273 1.00 93.31 220 LYS A O 1
ATOM 1820 N N . ARG A 1 221 ? 22.431 5.796 -34.783 1.00 93.25 221 ARG A N 1
ATOM 1821 C CA . ARG A 1 221 ? 23.741 6.263 -35.270 1.00 93.25 221 ARG A CA 1
ATOM 1822 C C . ARG A 1 221 ? 24.120 5.643 -36.615 1.00 93.25 221 ARG A C 1
ATOM 1824 O O . ARG A 1 221 ? 24.781 6.309 -37.399 1.00 93.25 221 ARG A O 1
ATOM 1831 N N . HIS A 1 222 ? 23.698 4.401 -36.839 1.00 90.88 222 HIS A N 1
ATOM 1832 C CA . HIS A 1 222 ? 23.930 3.623 -38.062 1.00 90.88 222 HIS A CA 1
ATOM 1833 C C . HIS A 1 222 ? 22.724 3.649 -39.021 1.00 90.88 222 HIS A C 1
ATOM 1835 O O . HIS A 1 222 ? 22.620 2.807 -39.905 1.00 90.88 222 HIS A O 1
ATOM 1841 N N . ASP A 1 223 ? 21.771 4.568 -38.813 1.00 90.44 223 ASP A N 1
ATOM 1842 C CA . ASP A 1 223 ? 20.553 4.722 -39.629 1.00 90.44 223 ASP A CA 1
ATOM 1843 C C . ASP A 1 223 ? 19.719 3.431 -39.805 1.00 90.44 223 ASP A C 1
ATOM 1845 O O . ASP A 1 223 ? 19.013 3.211 -40.791 1.00 90.44 223 ASP A O 1
ATOM 1849 N N . LEU A 1 224 ? 19.744 2.570 -38.788 1.00 92.88 224 LEU A N 1
ATOM 1850 C CA . LEU A 1 224 ? 18.993 1.324 -38.723 1.00 92.88 224 LEU A CA 1
ATOM 1851 C C . LEU A 1 224 ? 17.603 1.538 -38.105 1.00 92.88 224 LEU A C 1
ATOM 1853 O O . LEU A 1 224 ? 17.383 2.358 -37.210 1.00 92.88 224 LEU A O 1
ATOM 1857 N N . SER A 1 225 ? 16.640 0.705 -38.512 1.00 91.06 225 SER A N 1
ATOM 1858 C CA . SER A 1 225 ? 15.282 0.756 -37.958 1.00 91.06 225 SER A CA 1
ATOM 1859 C C . SER A 1 225 ? 15.265 0.510 -36.442 1.00 91.06 225 SER A C 1
ATOM 1861 O O . SER A 1 225 ? 15.814 -0.480 -35.954 1.00 91.06 225 SER A O 1
ATOM 1863 N N . THR A 1 226 ? 14.553 1.361 -35.698 1.00 90.38 226 THR A N 1
ATOM 1864 C CA . THR A 1 226 ? 14.304 1.225 -34.246 1.00 90.38 226 THR A CA 1
ATOM 1865 C C . THR A 1 226 ? 13.002 0.482 -33.926 1.00 90.38 226 THR A C 1
ATOM 1867 O O . THR A 1 226 ? 12.629 0.330 -32.761 1.00 90.38 226 THR A O 1
ATOM 1870 N N . ILE A 1 227 ? 12.297 -0.012 -34.946 1.00 88.38 227 ILE A N 1
ATOM 1871 C CA . ILE A 1 227 ? 11.029 -0.728 -34.793 1.00 88.38 227 ILE A CA 1
ATOM 1872 C C . ILE A 1 227 ? 11.306 -2.212 -34.511 1.00 88.38 227 ILE A C 1
ATOM 1874 O O . ILE A 1 227 ? 12.227 -2.813 -35.080 1.00 88.38 227 ILE A O 1
ATOM 1878 N N . GLY A 1 228 ? 10.496 -2.804 -33.629 1.00 88.69 228 GLY A N 1
ATOM 1879 C CA . GLY A 1 228 ? 10.518 -4.234 -33.308 1.00 88.69 228 GLY A CA 1
ATOM 1880 C C . GLY A 1 228 ? 10.733 -4.537 -31.826 1.00 88.69 228 GLY A C 1
ATOM 1881 O O . GLY A 1 228 ? 10.888 -3.636 -30.994 1.00 88.69 228 GLY A O 1
ATOM 1882 N N . LYS A 1 229 ? 10.731 -5.833 -31.488 1.00 91.56 229 LYS A N 1
ATOM 1883 C CA . LYS A 1 229 ? 11.007 -6.292 -30.124 1.00 91.56 229 LYS A CA 1
ATOM 1884 C C . LYS A 1 229 ? 12.500 -6.173 -29.828 1.00 91.56 229 LYS A C 1
ATOM 1886 O O . LYS A 1 229 ? 13.339 -6.052 -30.716 1.00 91.56 229 LYS A O 1
ATOM 1891 N N . ARG A 1 230 ? 12.847 -6.233 -28.543 1.00 90.25 230 ARG A N 1
ATOM 1892 C CA . ARG A 1 230 ? 14.234 -6.114 -28.074 1.00 90.25 230 ARG A CA 1
ATOM 1893 C C . ARG A 1 230 ? 15.183 -7.108 -28.751 1.00 90.25 230 ARG A C 1
ATOM 1895 O O . ARG A 1 230 ? 16.288 -6.733 -29.116 1.00 90.25 230 ARG A O 1
ATOM 1902 N N . GLU A 1 231 ? 14.754 -8.353 -28.917 1.00 91.75 231 GLU A N 1
ATOM 1903 C CA . GLU A 1 231 ? 15.548 -9.407 -29.561 1.00 91.75 231 GLU A CA 1
ATOM 1904 C C . GLU A 1 231 ? 15.856 -9.080 -31.027 1.00 91.75 231 GLU A C 1
ATOM 1906 O O . GLU A 1 231 ? 16.979 -9.298 -31.479 1.00 91.75 231 GLU A O 1
ATOM 1911 N N . ASP A 1 232 ? 14.898 -8.489 -31.742 1.00 92.00 232 ASP A N 1
ATOM 1912 C CA . ASP A 1 232 ? 15.070 -8.083 -33.140 1.00 92.00 232 ASP A CA 1
ATOM 1913 C C . ASP A 1 232 ? 16.101 -6.957 -33.259 1.00 92.00 232 ASP A C 1
ATOM 1915 O O . ASP A 1 232 ? 16.977 -6.998 -34.122 1.00 92.00 232 ASP A O 1
ATOM 1919 N N . LYS A 1 233 ? 16.052 -5.987 -32.337 1.00 93.12 233 LYS A N 1
ATOM 1920 C CA . LYS A 1 233 ? 17.034 -4.895 -32.247 1.00 93.12 233 LYS A CA 1
ATOM 1921 C C . LYS A 1 233 ? 18.448 -5.427 -32.011 1.00 93.12 233 LYS A C 1
ATOM 1923 O O . LYS A 1 233 ? 19.377 -5.020 -32.695 1.00 93.12 233 LYS A O 1
ATOM 1928 N N . ILE A 1 234 ? 18.602 -6.372 -31.084 1.00 93.50 234 ILE A N 1
ATOM 1929 C CA . ILE A 1 234 ? 19.893 -7.006 -30.766 1.00 93.50 234 ILE A CA 1
ATOM 1930 C C . ILE A 1 234 ? 20.455 -7.748 -31.984 1.00 93.50 234 ILE A C 1
ATOM 1932 O O . ILE A 1 234 ? 21.639 -7.611 -32.283 1.00 93.50 234 ILE A O 1
ATOM 1936 N N . LYS A 1 235 ? 19.620 -8.509 -32.706 1.00 92.69 235 LYS A N 1
ATOM 1937 C CA . LYS A 1 235 ? 20.036 -9.195 -33.941 1.00 92.69 235 LYS A CA 1
ATOM 1938 C C . LYS A 1 235 ? 20.496 -8.207 -35.011 1.00 92.69 235 LYS A C 1
ATOM 1940 O O . LYS A 1 235 ? 21.527 -8.441 -35.630 1.00 92.69 235 LYS A O 1
ATOM 1945 N N . ARG A 1 236 ? 19.762 -7.105 -35.191 1.00 93.81 236 ARG A N 1
ATOM 1946 C CA . ARG A 1 236 ? 20.076 -6.059 -36.175 1.00 93.81 236 ARG A CA 1
ATOM 1947 C C . ARG A 1 236 ? 21.421 -5.390 -35.891 1.00 93.81 236 ARG A C 1
ATOM 1949 O O . ARG A 1 236 ? 22.227 -5.282 -36.802 1.00 93.81 236 ARG A O 1
ATOM 1956 N N . ILE A 1 237 ? 21.680 -5.037 -34.630 1.00 93.06 237 ILE A N 1
ATOM 1957 C CA . ILE A 1 237 ? 22.965 -4.460 -34.195 1.00 93.06 237 ILE A CA 1
ATOM 1958 C C . ILE A 1 237 ? 24.119 -5.427 -34.473 1.00 93.06 237 ILE A C 1
ATOM 1960 O O . ILE A 1 237 ? 25.136 -5.026 -35.019 1.00 93.06 237 ILE A O 1
ATOM 1964 N N . LYS A 1 238 ? 23.964 -6.713 -34.129 1.00 92.31 238 LYS A N 1
ATOM 1965 C CA . LYS A 1 238 ? 25.011 -7.712 -34.387 1.00 92.31 238 LYS A CA 1
ATOM 1966 C C . LYS A 1 238 ? 25.287 -7.894 -35.876 1.00 92.31 238 LYS A C 1
ATOM 1968 O O . LYS A 1 238 ? 26.444 -7.981 -36.259 1.00 92.31 238 LYS A O 1
ATOM 1973 N N . ALA A 1 239 ? 24.237 -7.988 -36.690 1.00 91.56 239 ALA A N 1
ATOM 1974 C CA . ALA A 1 239 ? 24.382 -8.173 -38.129 1.00 91.56 239 ALA A CA 1
ATOM 1975 C C . ALA A 1 239 ? 25.149 -7.004 -38.761 1.00 91.56 239 ALA A C 1
ATOM 1977 O O . ALA A 1 239 ? 26.145 -7.238 -39.432 1.00 91.56 239 ALA A O 1
ATOM 1978 N N . ASP A 1 240 ? 24.728 -5.771 -38.477 1.00 92.12 240 ASP A N 1
ATOM 1979 C CA . ASP A 1 240 ? 25.393 -4.556 -38.955 1.00 92.12 240 ASP A CA 1
ATOM 1980 C C . ASP A 1 240 ? 26.868 -4.491 -38.525 1.00 92.12 240 ASP A C 1
ATOM 1982 O O . ASP A 1 240 ? 27.756 -4.320 -39.356 1.00 92.12 240 ASP A O 1
ATOM 1986 N N . PHE A 1 241 ? 27.141 -4.748 -37.245 1.00 90.12 241 PHE A N 1
ATOM 1987 C CA . PHE A 1 241 ? 28.496 -4.730 -36.702 1.00 90.12 241 PHE A CA 1
ATOM 1988 C C . PHE A 1 241 ? 29.450 -5.703 -37.407 1.00 90.12 241 PHE A C 1
ATOM 1990 O O . PHE A 1 241 ? 30.569 -5.333 -37.759 1.00 90.12 241 PHE A O 1
ATOM 1997 N N . TYR A 1 242 ? 29.020 -6.952 -37.623 1.00 87.44 242 TYR A N 1
ATOM 1998 C CA . TYR A 1 242 ? 29.869 -7.942 -38.285 1.00 87.44 242 TYR A CA 1
ATOM 1999 C C . TYR A 1 242 ? 30.026 -7.670 -39.783 1.00 87.44 242 TYR A C 1
ATOM 2001 O O . TYR A 1 242 ? 31.108 -7.928 -40.295 1.00 87.44 242 TYR A O 1
ATOM 2009 N N . ILE A 1 243 ? 29.008 -7.116 -40.457 1.00 86.19 243 ILE A N 1
ATOM 2010 C CA . ILE A 1 243 ? 29.088 -6.730 -41.876 1.00 86.19 243 ILE A CA 1
ATOM 2011 C C . ILE A 1 243 ? 30.106 -5.601 -42.073 1.00 86.19 243 ILE A C 1
ATOM 2013 O O . ILE A 1 243 ? 30.985 -5.711 -42.928 1.00 86.19 243 ILE A O 1
ATOM 2017 N N . ASN A 1 244 ? 30.034 -4.548 -41.257 1.00 79.75 244 ASN A N 1
ATOM 2018 C CA . ASN A 1 244 ? 30.954 -3.414 -41.361 1.00 79.75 244 ASN A CA 1
ATOM 2019 C C . ASN A 1 244 ? 32.399 -3.844 -41.060 1.00 79.75 244 ASN A C 1
ATOM 2021 O O . ASN A 1 244 ? 33.305 -3.541 -41.826 1.00 79.75 244 ASN A O 1
ATOM 2025 N N . ARG A 1 245 ? 32.601 -4.688 -40.041 1.00 77.19 245 ARG A N 1
ATOM 2026 C CA . ARG A 1 245 ? 33.922 -5.241 -39.704 1.00 77.19 245 ARG A CA 1
ATOM 2027 C C . ARG A 1 245 ? 34.512 -6.148 -40.793 1.00 77.19 245 ARG A C 1
ATOM 2029 O O . ARG A 1 245 ? 35.728 -6.184 -40.954 1.00 77.19 245 ARG A O 1
ATOM 2036 N N . THR A 1 246 ? 33.688 -6.907 -41.520 1.00 69.19 246 THR A N 1
ATOM 2037 C CA . THR A 1 246 ? 34.168 -7.703 -42.665 1.00 69.19 246 THR A CA 1
ATOM 2038 C C . THR A 1 246 ? 34.523 -6.847 -43.874 1.00 69.19 246 THR A C 1
ATOM 2040 O O . THR A 1 246 ? 35.453 -7.199 -44.590 1.00 69.19 246 THR A O 1
ATOM 2043 N N . ASN A 1 247 ? 33.824 -5.729 -44.087 1.00 66.12 247 ASN A N 1
ATOM 2044 C CA . ASN A 1 247 ? 34.141 -4.800 -45.170 1.00 66.12 247 ASN A CA 1
ATOM 2045 C C . ASN A 1 247 ? 35.452 -4.047 -44.891 1.00 66.12 247 ASN A C 1
ATOM 2047 O O . ASN A 1 247 ? 36.277 -3.939 -45.790 1.00 66.12 247 ASN A O 1
ATOM 2051 N N . ASP A 1 248 ? 35.689 -3.622 -43.646 1.00 60.25 248 ASP A N 1
ATOM 2052 C CA . ASP A 1 248 ? 36.951 -2.979 -43.245 1.00 60.25 248 ASP A CA 1
ATOM 2053 C C . ASP A 1 248 ? 38.154 -3.925 -43.429 1.00 60.25 248 ASP A C 1
ATOM 2055 O O . ASP A 1 248 ? 39.181 -3.539 -43.979 1.00 60.25 248 ASP A O 1
ATOM 2059 N N . ALA A 1 249 ? 38.002 -5.205 -43.066 1.00 60.75 249 ALA A N 1
ATOM 2060 C CA . ALA A 1 249 ? 39.044 -6.217 -43.262 1.00 60.75 249 ALA A CA 1
ATOM 2061 C C . ALA A 1 249 ? 39.311 -6.563 -44.742 1.00 60.75 249 ALA A C 1
ATOM 2063 O O . ALA A 1 249 ? 40.400 -7.029 -45.071 1.00 60.75 249 ALA A O 1
ATOM 2064 N N . ALA A 1 250 ? 38.327 -6.371 -45.627 1.00 57.94 250 ALA A N 1
ATOM 2065 C CA . ALA A 1 250 ? 38.488 -6.573 -47.066 1.00 57.94 250 ALA A CA 1
ATOM 2066 C C . ALA A 1 250 ? 39.210 -5.390 -47.734 1.00 57.94 250 ALA A C 1
ATOM 2068 O O . ALA A 1 250 ? 40.028 -5.605 -48.621 1.00 57.94 250 ALA A O 1
ATOM 2069 N N . ILE A 1 251 ? 38.966 -4.161 -47.268 1.00 56.16 251 ILE A N 1
ATOM 2070 C CA . ILE A 1 251 ? 39.644 -2.951 -47.757 1.00 56.16 251 ILE A CA 1
ATOM 2071 C C . ILE A 1 251 ? 41.133 -2.966 -47.380 1.00 56.16 251 ILE A C 1
ATOM 2073 O O . ILE A 1 251 ? 41.975 -2.674 -48.225 1.00 56.16 251 ILE A O 1
ATOM 2077 N N . ASP A 1 252 ? 41.478 -3.378 -46.155 1.00 53.47 252 ASP A N 1
ATOM 2078 C CA . ASP A 1 252 ? 42.883 -3.490 -45.731 1.00 53.47 252 ASP A CA 1
ATOM 2079 C C . ASP A 1 252 ? 43.652 -4.559 -46.536 1.00 53.47 252 ASP A C 1
ATOM 2081 O O . ASP A 1 252 ? 44.838 -4.385 -46.820 1.00 53.47 252 ASP A O 1
ATOM 2085 N N . ALA A 1 253 ? 42.980 -5.636 -46.963 1.00 55.16 253 ALA A N 1
ATOM 2086 C CA . ALA A 1 253 ? 43.574 -6.695 -47.784 1.00 55.16 253 ALA A CA 1
ATOM 2087 C C . ALA A 1 253 ? 43.813 -6.278 -49.249 1.00 55.16 253 ALA A C 1
ATOM 2089 O O . ALA A 1 253 ? 44.763 -6.751 -49.863 1.00 55.16 253 ALA A O 1
ATOM 2090 N N . GLU A 1 254 ? 43.000 -5.376 -49.808 1.00 53.50 254 GLU A N 1
ATOM 2091 C CA . GLU A 1 254 ? 43.195 -4.855 -51.173 1.00 53.50 254 GLU A CA 1
ATOM 2092 C C . GLU A 1 254 ? 44.298 -3.784 -51.264 1.00 53.50 254 GLU A C 1
ATOM 2094 O O . GLU A 1 254 ? 44.757 -3.464 -52.357 1.00 53.50 254 GLU A O 1
ATOM 2099 N N . THR A 1 255 ? 44.771 -3.249 -50.132 1.00 50.91 255 THR A N 1
ATOM 2100 C CA . THR A 1 255 ? 45.865 -2.256 -50.099 1.00 50.91 255 THR A CA 1
ATOM 2101 C C . THR A 1 255 ? 47.271 -2.847 -49.938 1.00 50.91 255 THR A C 1
ATOM 2103 O O . THR A 1 255 ? 48.233 -2.080 -49.894 1.00 50.91 255 THR A O 1
ATOM 2106 N N . SER A 1 256 ? 47.426 -4.178 -49.860 1.00 50.62 256 SER A N 1
ATOM 2107 C CA . SER A 1 256 ? 48.742 -4.825 -49.686 1.00 50.62 256 SER A CA 1
ATOM 2108 C C . SER A 1 256 ? 49.320 -5.515 -50.927 1.00 50.62 256 SER A C 1
ATOM 2110 O O . SER A 1 256 ? 50.427 -6.036 -50.828 1.00 50.62 256 SER A O 1
ATOM 2112 N N . ASP A 1 257 ? 48.621 -5.512 -52.065 1.00 48.78 257 ASP A N 1
ATOM 2113 C CA . ASP A 1 257 ? 49.055 -6.187 -53.300 1.00 48.78 257 ASP A CA 1
ATOM 2114 C C . ASP A 1 257 ? 49.160 -5.196 -54.480 1.00 48.78 257 ASP A C 1
ATOM 2116 O O . ASP A 1 257 ? 48.388 -5.266 -55.431 1.00 48.78 257 ASP A O 1
ATOM 2120 N N . ASP A 1 258 ? 50.121 -4.267 -54.435 1.00 47.69 258 ASP A N 1
ATOM 2121 C CA . ASP A 1 258 ? 50.694 -3.651 -55.646 1.00 47.69 258 ASP A CA 1
ATOM 2122 C C . ASP A 1 258 ? 52.103 -3.120 -55.345 1.00 47.69 258 ASP A C 1
ATOM 2124 O O . ASP A 1 258 ? 52.272 -2.037 -54.797 1.00 47.69 258 ASP A O 1
ATOM 2128 N N . ASP A 1 259 ? 53.113 -3.953 -55.599 1.00 44.38 259 ASP A N 1
ATOM 2129 C CA . ASP A 1 259 ? 54.389 -3.532 -56.195 1.00 44.38 259 ASP A CA 1
ATOM 2130 C C . ASP A 1 259 ? 55.270 -4.774 -56.389 1.00 44.38 259 ASP A C 1
ATOM 2132 O O . ASP A 1 259 ? 56.127 -5.141 -55.581 1.00 44.38 259 ASP A O 1
ATOM 2136 N N . THR A 1 260 ? 55.045 -5.489 -57.490 1.00 46.22 260 THR A N 1
ATOM 2137 C CA . THR A 1 260 ? 56.058 -6.403 -58.027 1.00 46.22 260 THR A CA 1
ATOM 2138 C C . THR A 1 260 ? 56.014 -6.370 -59.546 1.00 46.22 260 THR A C 1
ATOM 2140 O O . THR A 1 260 ? 55.353 -7.183 -60.186 1.00 46.22 260 THR A O 1
ATOM 2143 N N . LEU A 1 261 ? 56.756 -5.431 -60.135 1.00 39.44 261 LEU A N 1
ATOM 2144 C CA . LEU A 1 261 ? 57.172 -5.517 -61.531 1.00 39.44 261 LEU A CA 1
ATOM 2145 C C . LEU A 1 261 ? 58.689 -5.348 -61.636 1.00 39.44 261 LEU A C 1
ATOM 2147 O O . LEU A 1 261 ? 59.267 -4.288 -61.425 1.00 39.44 261 LEU A O 1
ATOM 2151 N N . SER A 1 262 ? 59.292 -6.486 -61.950 1.00 46.81 262 SER A N 1
ATOM 2152 C CA . SER A 1 262 ? 60.655 -6.752 -62.386 1.00 46.81 262 SER A CA 1
ATOM 2153 C C . SER A 1 262 ? 61.114 -5.891 -63.567 1.00 46.81 262 SER A C 1
ATOM 2155 O O . SER A 1 262 ? 60.368 -5.698 -64.527 1.00 46.81 262 SER A O 1
ATOM 2157 N N . GLY A 1 263 ? 62.388 -5.497 -63.541 1.00 34.84 263 GLY A N 1
ATOM 2158 C CA . GLY A 1 263 ? 63.131 -4.988 -64.691 1.00 34.84 263 GLY A CA 1
ATOM 2159 C C . GLY A 1 263 ? 64.617 -5.315 -64.549 1.00 34.84 263 GLY A C 1
ATOM 2160 O O . GLY A 1 263 ? 65.319 -4.653 -63.790 1.00 34.84 263 GLY A O 1
ATOM 2161 N N . ASP A 1 264 ? 65.057 -6.357 -65.256 1.00 43.75 264 ASP A N 1
ATOM 2162 C CA . ASP A 1 264 ? 66.459 -6.748 -65.442 1.00 43.75 264 ASP A CA 1
ATOM 2163 C C . ASP A 1 264 ? 67.269 -5.662 -66.173 1.00 43.75 264 ASP A C 1
ATOM 2165 O O . ASP A 1 264 ? 66.756 -4.974 -67.059 1.00 43.75 264 ASP A O 1
ATOM 2169 N N . GLY A 1 265 ? 68.562 -5.570 -65.853 1.00 34.81 265 GLY A N 1
ATOM 2170 C CA . GLY A 1 265 ? 69.537 -4.759 -66.583 1.00 34.81 265 GLY A CA 1
ATOM 2171 C C . GLY A 1 265 ? 70.955 -4.926 -66.037 1.00 34.81 265 GLY A C 1
ATOM 2172 O O . GLY A 1 265 ? 71.327 -4.284 -65.061 1.00 34.81 265 GLY A O 1
ATOM 2173 N N . GLU A 1 266 ? 71.718 -5.813 -66.674 1.00 41.09 266 GLU A N 1
ATOM 2174 C CA . GLU A 1 266 ? 73.145 -6.097 -66.469 1.00 41.09 266 GLU A CA 1
ATOM 2175 C C . GLU A 1 266 ? 74.059 -4.878 -66.740 1.00 41.09 266 GLU A C 1
ATOM 2177 O O . GLU A 1 266 ? 73.732 -4.047 -67.587 1.00 41.09 266 GLU A O 1
ATOM 2182 N N . SER A 1 267 ? 75.233 -4.820 -66.085 1.00 40.69 267 SER A N 1
ATOM 2183 C CA . SER A 1 267 ? 76.572 -4.659 -66.713 1.00 40.69 267 SER A CA 1
ATOM 2184 C C . SER A 1 267 ? 77.621 -4.031 -65.771 1.00 40.69 267 SER A C 1
ATOM 2186 O O . SER A 1 267 ? 77.486 -2.882 -65.357 1.00 40.69 267 SER A O 1
ATOM 2188 N N . ASP A 1 268 ? 78.678 -4.815 -65.529 1.00 40.59 268 ASP A N 1
ATOM 2189 C CA . ASP A 1 268 ? 80.108 -4.550 -65.260 1.00 40.59 268 ASP A CA 1
ATOM 2190 C C . ASP A 1 268 ? 80.633 -3.117 -65.042 1.00 40.59 268 ASP A C 1
ATOM 2192 O O . ASP A 1 268 ? 80.408 -2.228 -65.865 1.00 40.59 268 ASP A O 1
ATOM 2196 N N . SER A 1 269 ? 81.537 -2.950 -64.062 1.00 45.47 269 SER A N 1
ATOM 2197 C CA . SER A 1 269 ? 82.999 -2.827 -64.306 1.00 45.47 269 SER A CA 1
ATOM 2198 C C . SER A 1 269 ? 83.796 -2.592 -63.009 1.00 45.47 269 SER A C 1
ATOM 2200 O O . SER A 1 269 ? 83.317 -1.955 -62.071 1.00 45.47 269 SER A O 1
ATOM 2202 N N . ASP A 1 270 ? 85.008 -3.145 -63.017 1.00 47.03 270 ASP A N 1
ATOM 2203 C CA . ASP A 1 270 ? 86.067 -3.216 -62.001 1.00 47.03 270 ASP A CA 1
ATOM 220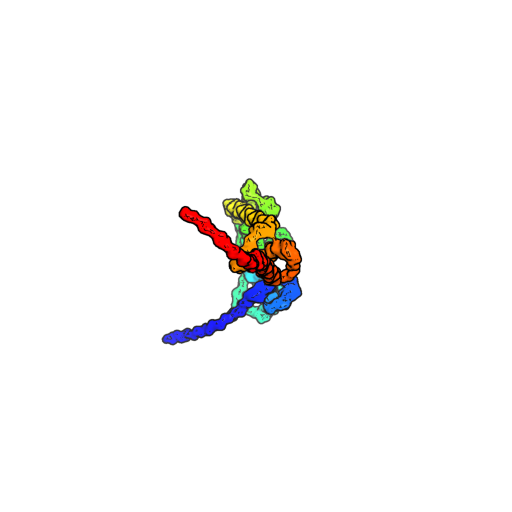4 C C . ASP A 1 270 ? 86.619 -1.865 -61.485 1.00 47.03 270 ASP A C 1
ATOM 2206 O O . ASP A 1 270 ? 86.461 -0.834 -62.137 1.00 47.03 270 ASP A O 1
ATOM 2210 N N . ASP A 1 271 ? 87.297 -1.864 -60.326 1.00 48.84 271 ASP A N 1
ATOM 2211 C CA . ASP A 1 271 ? 88.776 -1.764 -60.264 1.00 48.84 271 ASP A CA 1
ATOM 2212 C C . ASP A 1 271 ? 89.337 -1.694 -58.820 1.00 48.84 271 ASP A C 1
ATOM 2214 O O . ASP A 1 271 ? 88.819 -0.961 -57.975 1.00 48.84 271 ASP A O 1
ATOM 2218 N N . ASP A 1 272 ? 90.419 -2.470 -58.638 1.00 47.62 272 ASP A N 1
ATOM 2219 C CA . ASP A 1 272 ? 91.548 -2.456 -57.671 1.00 47.62 272 ASP A CA 1
ATOM 2220 C C . ASP A 1 272 ? 91.341 -2.339 -56.140 1.00 47.62 272 ASP A C 1
ATOM 2222 O O . ASP A 1 272 ? 91.051 -1.245 -55.599 1.00 47.62 272 ASP A O 1
#

Sequence (272 aa):
FIKCYLTPKQSPFFFNKKYLKQFQSCTAAESKQQVPGYHYITNVLNFIERHYRIGELYMEYIRDGCRENGEVCKKCSEKDWVGPRFSRVPAPYPDPDKPGHYTSVFNTPTTDNNGQLREVDDVAPRAVIKRPYKAGTISPDNVEQLKEVSIRYCVEEKDVASYVKHLEELKMMSAIRENERRKKREKECSKTYEDYDWNTLIDSGKLNSLKVMELDKYLKRHDLSTIGKREDKIKRIKADFYINRTNDAAIDAETSDDDTLSGDGESDSDDD

InterPro domains:
  IPR036361 SAP domain superfamily [SSF68906] (195-238)

Radius of gyration: 37.28 Å; chains: 1; bounding box: 121×72×99 Å